Protein AF-D0L547-F1 (afdb_monomer_lite)

pLDDT: mean 77.5, std 16.15, range [34.91, 95.0]

Structure (mmCIF, N/CA/C/O backbone):
data_AF-D0L547-F1
#
_entry.id   AF-D0L547-F1
#
loop_
_atom_site.group_PDB
_atom_site.id
_atom_site.type_symbol
_atom_site.label_atom_id
_atom_site.label_alt_id
_atom_site.label_comp_id
_atom_site.label_asym_id
_atom_site.label_entity_id
_atom_site.label_seq_id
_atom_site.pdbx_PDB_ins_code
_atom_site.Cartn_x
_atom_site.Cartn_y
_atom_site.Cartn_z
_atom_site.occupancy
_atom_site.B_iso_or_equiv
_atom_site.auth_seq_id
_atom_site.auth_comp_id
_atom_site.auth_asym_id
_atom_site.auth_atom_id
_atom_site.pdbx_PDB_model_num
ATOM 1 N N . MET A 1 1 ? -2.599 -19.896 87.572 1.00 38.00 1 MET A N 1
ATOM 2 C CA . MET A 1 1 ? -1.675 -19.384 86.538 1.00 38.00 1 MET A CA 1
ATOM 3 C C . MET A 1 1 ? -1.932 -20.157 85.247 1.00 38.00 1 MET A C 1
ATOM 5 O O . MET A 1 1 ? -1.891 -21.373 85.328 1.00 38.00 1 MET A O 1
ATOM 9 N N . ALA A 1 2 ? -2.233 -19.427 84.155 1.00 39.88 2 ALA A N 1
ATOM 10 C CA . ALA A 1 2 ? -2.286 -19.788 82.713 1.00 39.88 2 ALA A CA 1
ATOM 11 C C . ALA A 1 2 ? -3.158 -21.005 82.291 1.00 39.88 2 ALA A C 1
ATOM 13 O O . ALA A 1 2 ? -2.880 -22.119 82.704 1.00 39.88 2 ALA A O 1
ATOM 14 N N . MET A 1 3 ? -4.310 -20.884 81.602 1.00 41.94 3 MET A N 1
ATOM 15 C CA . MET A 1 3 ? -4.607 -20.455 80.204 1.00 41.94 3 MET A CA 1
ATOM 16 C C . MET A 1 3 ? -3.738 -21.101 79.110 1.00 41.94 3 MET A C 1
ATOM 18 O O . MET A 1 3 ? -2.553 -20.816 79.121 1.00 41.94 3 MET A O 1
ATOM 22 N N . VAL A 1 4 ? -4.358 -21.858 78.174 1.00 43.25 4 VAL A N 1
ATOM 23 C CA . VAL A 1 4 ? -4.268 -21.861 76.673 1.00 43.25 4 VAL A CA 1
ATOM 24 C C . VAL A 1 4 ? -5.291 -22.928 76.189 1.00 43.25 4 VAL A C 1
ATOM 26 O O . VAL A 1 4 ? -5.159 -24.086 76.561 1.00 43.25 4 VAL A O 1
ATOM 29 N N . ALA A 1 5 ? -6.478 -22.624 75.647 1.00 43.34 5 ALA A N 1
ATOM 30 C CA . ALA A 1 5 ? -6.879 -22.047 74.348 1.00 43.34 5 ALA A CA 1
ATOM 31 C C . ALA A 1 5 ? -6.774 -23.006 73.134 1.00 43.34 5 ALA A C 1
ATOM 33 O O . ALA A 1 5 ? -5.751 -23.632 72.885 1.00 43.34 5 ALA A O 1
ATOM 34 N N . ALA A 1 6 ? -7.896 -23.103 72.415 1.00 50.44 6 ALA A N 1
ATOM 35 C CA . ALA A 1 6 ? -8.207 -23.997 71.303 1.00 50.44 6 ALA A CA 1
ATOM 36 C C . ALA A 1 6 ? -7.543 -23.599 69.972 1.00 50.44 6 ALA A C 1
ATOM 38 O O . ALA A 1 6 ? -7.247 -22.427 69.750 1.00 50.44 6 ALA A O 1
ATOM 39 N N . ALA A 1 7 ? -7.432 -24.556 69.046 1.00 47.59 7 ALA A N 1
ATOM 40 C CA . ALA A 1 7 ? -7.194 -24.286 67.630 1.00 47.59 7 ALA A CA 1
ATOM 41 C C . ALA A 1 7 ? -8.194 -25.080 66.770 1.00 47.59 7 ALA A C 1
ATOM 43 O O . ALA A 1 7 ? -8.134 -26.306 66.693 1.00 47.59 7 ALA A O 1
ATOM 44 N N . CYS A 1 8 ? -9.134 -24.357 66.155 1.00 44.09 8 CYS A N 1
ATOM 45 C CA . CYS A 1 8 ? -10.033 -24.844 65.111 1.00 44.09 8 CYS A CA 1
ATOM 46 C C . CYS A 1 8 ? -9.287 -24.911 63.770 1.00 44.09 8 CYS A C 1
ATOM 48 O O . CYS A 1 8 ? -8.582 -23.969 63.407 1.00 44.09 8 CYS A O 1
ATOM 50 N N . ALA A 1 9 ? -9.482 -25.994 63.020 1.00 44.12 9 ALA A N 1
ATOM 51 C CA . ALA A 1 9 ? -9.029 -26.124 61.639 1.00 44.12 9 ALA A CA 1
ATOM 52 C C . ALA A 1 9 ? -10.039 -25.462 60.682 1.00 44.12 9 ALA A C 1
ATOM 54 O O . ALA A 1 9 ? -11.239 -25.720 60.776 1.00 44.12 9 ALA A O 1
ATOM 55 N N . ALA A 1 10 ? -9.553 -24.618 59.770 1.00 52.00 10 ALA A N 1
ATOM 56 C CA . ALA A 1 10 ? -10.337 -24.027 58.685 1.00 52.00 10 ALA A CA 1
ATOM 57 C C . ALA A 1 10 ? -10.262 -24.904 57.414 1.00 52.00 10 ALA A C 1
ATOM 59 O O . ALA A 1 10 ? -9.213 -25.506 57.166 1.00 52.00 10 ALA A O 1
ATOM 60 N N . PRO A 1 11 ? -11.332 -24.987 56.599 1.00 52.53 11 PRO A N 1
ATOM 61 C CA . PRO A 1 11 ? -11.315 -25.712 55.334 1.00 52.53 11 PRO A CA 1
ATOM 62 C C . PRO A 1 11 ? -10.630 -24.893 54.228 1.00 52.53 11 PRO A C 1
ATOM 64 O O . PRO A 1 11 ? -10.799 -23.681 54.131 1.00 52.53 11 PRO A O 1
ATOM 67 N N . VAL A 1 12 ? -9.848 -25.584 53.397 1.00 56.22 12 VAL A N 1
ATOM 68 C CA . VAL A 1 12 ? -9.144 -25.035 52.230 1.00 56.22 12 VAL A CA 1
ATOM 69 C C . VAL A 1 12 ? -10.153 -24.718 51.125 1.00 56.22 12 VAL A C 1
ATOM 71 O O . VAL A 1 12 ? -10.828 -25.611 50.615 1.00 56.22 12 VAL A O 1
ATOM 74 N N . GLU A 1 13 ? -10.245 -23.443 50.759 1.00 46.81 13 GLU A N 1
ATOM 75 C CA . GLU A 1 13 ? -11.061 -22.935 49.657 1.00 46.81 13 GLU A CA 1
ATOM 76 C C . GLU A 1 13 ? -10.377 -23.248 48.315 1.00 46.81 13 GLU A C 1
ATOM 78 O O . GLU A 1 13 ? -9.232 -22.865 48.067 1.00 46.81 13 GLU A O 1
ATOM 83 N N . GLN A 1 14 ? -11.066 -24.001 47.460 1.00 47.44 14 GLN A N 1
ATOM 84 C CA . GLN A 1 14 ? -10.597 -24.413 46.138 1.00 47.44 14 GLN A CA 1
ATOM 85 C C . GLN A 1 14 ? -10.943 -23.303 45.124 1.00 47.44 14 GLN A C 1
ATOM 87 O O . GLN A 1 14 ? -12.125 -22.981 44.984 1.00 47.44 14 GLN A O 1
ATOM 92 N N . PRO A 1 15 ? -9.977 -22.698 44.407 1.00 45.94 15 PRO A N 1
ATOM 93 C CA . PRO A 1 15 ? -10.279 -21.639 43.449 1.00 45.94 15 PRO A CA 1
ATOM 94 C C . PRO A 1 15 ? -11.019 -22.217 42.234 1.00 45.94 15 PRO A C 1
ATOM 96 O O . PRO A 1 15 ? -10.531 -23.128 41.562 1.00 45.94 15 PRO A O 1
ATOM 99 N N . GLY A 1 16 ? -12.224 -21.700 41.982 1.00 50.56 16 GLY A N 1
ATOM 100 C CA . GLY A 1 16 ? -13.062 -22.073 40.843 1.00 50.56 16 GLY A CA 1
ATOM 101 C C . GLY A 1 16 ? -12.440 -21.695 39.489 1.00 50.56 16 GLY A C 1
ATOM 102 O O . GLY A 1 16 ? -11.531 -20.865 39.429 1.00 50.56 16 GLY A O 1
ATOM 103 N N . PRO A 1 17 ? -12.915 -22.297 38.384 1.00 51.91 17 PRO A N 1
ATOM 104 C CA . PRO A 1 17 ? -12.399 -22.015 37.052 1.00 51.91 17 PRO A CA 1
ATOM 105 C C . PRO A 1 17 ? -12.683 -20.559 36.672 1.00 51.91 17 PRO A C 1
ATOM 107 O O . PRO A 1 17 ? -13.834 -20.142 36.556 1.00 51.91 17 PRO A O 1
ATOM 110 N N . SER A 1 18 ? -11.613 -19.794 36.456 1.00 52.78 18 SER A N 1
ATOM 111 C CA . SER A 1 18 ? -11.651 -18.451 35.887 1.00 52.78 18 SER A CA 1
ATOM 112 C C . SER A 1 18 ? -12.372 -18.472 34.539 1.00 52.78 18 SER A C 1
ATOM 114 O O . SER A 1 18 ? -11.803 -18.852 33.516 1.00 52.78 18 SER A O 1
ATOM 116 N N . HIS A 1 19 ? -13.634 -18.048 34.525 1.00 46.75 19 HIS A N 1
ATOM 117 C CA . HIS A 1 19 ? -14.319 -17.654 33.304 1.00 46.75 19 HIS A CA 1
ATOM 118 C C . HIS A 1 19 ? -13.658 -16.375 32.786 1.00 46.75 19 HIS A C 1
ATOM 120 O O . HIS A 1 19 ? -13.962 -15.271 33.233 1.00 46.75 19 HIS A O 1
ATOM 126 N N . LEU A 1 20 ? -12.709 -16.534 31.861 1.00 43.47 20 LEU A N 1
ATOM 127 C CA . LEU A 1 20 ? -12.267 -15.432 31.015 1.00 43.47 20 LEU A CA 1
ATOM 128 C C . LEU A 1 20 ? -13.506 -14.887 30.285 1.00 43.47 20 LEU A C 1
ATOM 130 O O . LEU A 1 20 ? -14.255 -15.684 29.711 1.00 43.47 20 LEU A O 1
ATOM 134 N N . PRO A 1 21 ? -13.761 -13.568 30.312 1.00 41.94 21 PRO A N 1
ATOM 135 C CA . PRO A 1 21 ? -14.867 -13.004 29.562 1.00 41.94 21 PRO A CA 1
ATOM 136 C C . PRO A 1 21 ? -14.648 -13.314 28.082 1.00 41.94 21 PRO A C 1
ATOM 138 O O . PRO A 1 21 ? -13.575 -13.051 27.534 1.00 41.94 21 PRO A O 1
ATOM 141 N N . ALA A 1 22 ? -15.663 -13.899 27.445 1.00 40.69 22 ALA A N 1
ATOM 142 C CA . ALA A 1 22 ? -15.705 -14.030 25.999 1.00 40.69 22 ALA A CA 1
ATOM 143 C C . ALA A 1 22 ? -15.509 -12.624 25.417 1.00 40.69 22 ALA A C 1
ATOM 145 O O . ALA A 1 22 ? -16.333 -11.738 25.647 1.00 40.69 22 ALA A O 1
ATOM 146 N N . MET A 1 23 ? -14.396 -12.399 24.715 1.00 34.91 23 MET A N 1
ATOM 147 C CA . MET A 1 23 ? -14.235 -11.201 23.905 1.00 34.91 23 MET A CA 1
ATOM 148 C C . MET A 1 23 ? -15.293 -11.269 22.813 1.00 34.91 23 MET A C 1
ATOM 150 O O . MET A 1 23 ? -15.141 -11.972 21.817 1.00 34.91 23 MET A O 1
ATOM 154 N N . THR A 1 24 ? -16.398 -10.570 23.034 1.00 38.47 24 THR A N 1
ATOM 155 C CA . THR A 1 24 ? -17.379 -10.286 22.002 1.00 38.47 24 THR A CA 1
ATOM 156 C C . THR A 1 24 ? -16.631 -9.550 20.897 1.00 38.47 24 THR A C 1
ATOM 158 O O . THR A 1 24 ? -16.182 -8.422 21.100 1.00 38.47 24 THR A O 1
ATOM 161 N N . THR A 1 25 ? -16.444 -10.189 19.743 1.00 44.25 25 THR A N 1
ATOM 162 C CA . THR A 1 25 ? -16.028 -9.516 18.512 1.00 44.25 25 THR A CA 1
ATOM 163 C C . THR A 1 25 ? -17.094 -8.476 18.200 1.00 44.25 25 THR A C 1
ATOM 165 O O . THR A 1 25 ? -18.139 -8.799 17.637 1.00 44.25 25 THR A O 1
ATOM 168 N N . ALA A 1 26 ? -16.882 -7.244 18.663 1.00 50.06 26 ALA A N 1
ATOM 169 C CA . ALA A 1 26 ? -17.733 -6.125 18.311 1.00 50.06 26 ALA A CA 1
ATOM 170 C C . ALA A 1 26 ? -17.762 -6.039 16.782 1.00 50.06 26 ALA A C 1
ATOM 172 O O . ALA A 1 26 ? -16.709 -6.079 16.142 1.00 50.06 26 ALA A O 1
ATOM 173 N N . ALA A 1 27 ? -18.964 -5.978 16.206 1.00 55.47 27 ALA A N 1
ATOM 174 C CA . ALA A 1 27 ? -19.129 -5.734 14.783 1.00 55.47 27 ALA A CA 1
ATOM 175 C C . ALA A 1 27 ? -18.356 -4.455 14.438 1.00 55.47 27 ALA A C 1
ATOM 177 O O . ALA A 1 27 ? -18.632 -3.392 14.996 1.00 55.47 27 ALA A O 1
ATOM 178 N N . VAL A 1 28 ? -17.333 -4.585 13.596 1.00 60.53 28 VAL A N 1
ATOM 179 C CA . VAL A 1 28 ? -16.510 -3.450 13.178 1.00 60.53 28 VAL A CA 1
ATOM 180 C C . VAL A 1 28 ? -17.414 -2.474 12.434 1.00 60.53 28 VAL A C 1
ATOM 182 O O . VAL A 1 28 ? -18.118 -2.863 11.504 1.00 60.53 28 VAL A O 1
ATOM 185 N N . ASP A 1 29 ? -17.410 -1.213 12.863 1.00 57.56 29 ASP A N 1
ATOM 186 C CA . ASP A 1 29 ? -18.161 -0.152 12.201 1.00 57.56 29 ASP A CA 1
ATOM 187 C C . ASP A 1 29 ? -17.658 -0.007 10.749 1.00 57.56 29 ASP A C 1
ATOM 189 O O . ASP A 1 29 ? -16.467 0.255 10.550 1.00 57.56 29 ASP A O 1
ATOM 193 N N . PRO A 1 30 ? -18.520 -0.143 9.722 1.00 53.91 30 PRO A N 1
ATOM 194 C CA . PRO A 1 30 ? -18.148 0.084 8.326 1.00 53.91 30 PRO A CA 1
ATOM 195 C C . PRO A 1 30 ? -17.512 1.460 8.083 1.00 53.91 30 PRO A C 1
ATOM 197 O O . PRO A 1 30 ? -16.719 1.617 7.157 1.00 53.91 30 PRO A O 1
ATOM 200 N N . VAL A 1 31 ? -17.806 2.458 8.926 1.00 53.34 31 VAL A N 1
ATOM 201 C CA . VAL A 1 31 ? -17.167 3.782 8.884 1.00 53.34 31 VAL A CA 1
ATOM 202 C C . VAL A 1 31 ? -15.666 3.699 9.196 1.00 53.34 31 VAL A C 1
ATOM 204 O O . VAL A 1 31 ? -14.889 4.449 8.606 1.00 53.34 31 VAL A O 1
ATOM 207 N N . ALA A 1 32 ? -15.231 2.753 10.037 1.00 61.19 32 ALA A N 1
ATOM 208 C CA . ALA A 1 32 ? -13.816 2.510 10.342 1.00 61.19 32 ALA A CA 1
ATOM 209 C C . ALA A 1 32 ? -13.035 1.891 9.164 1.00 61.19 32 ALA A C 1
ATOM 211 O O . ALA A 1 32 ? -11.802 1.903 9.154 1.00 61.19 32 ALA A O 1
ATOM 212 N N . LEU A 1 33 ? -13.746 1.368 8.159 1.00 70.69 33 LEU A N 1
ATOM 213 C CA . LEU A 1 33 ? -13.167 0.839 6.920 1.00 70.69 33 LEU A CA 1
ATOM 214 C C . LEU A 1 33 ? -13.060 1.916 5.826 1.00 70.69 33 LEU A C 1
ATOM 216 O O . LEU A 1 33 ? -12.416 1.685 4.803 1.00 70.69 33 LEU A O 1
ATOM 220 N N . GLY A 1 34 ? -13.642 3.100 6.052 1.00 70.88 34 GLY A N 1
ATOM 221 C CA . GLY A 1 34 ? -13.656 4.222 5.116 1.00 70.88 34 GLY A CA 1
ATOM 222 C C . GLY A 1 34 ? -14.672 4.066 3.978 1.00 70.88 34 GLY A C 1
ATOM 223 O O . GLY A 1 34 ? -15.511 3.169 3.967 1.00 70.88 34 GLY A O 1
ATOM 224 N N . ARG A 1 35 ? -14.614 4.974 2.997 1.00 81.06 35 ARG A N 1
ATOM 225 C CA . ARG A 1 35 ? -15.395 4.895 1.745 1.00 81.06 35 ARG A CA 1
ATOM 226 C C . ARG A 1 35 ? -14.477 4.781 0.532 1.00 81.06 35 ARG A C 1
ATOM 228 O O . ARG A 1 35 ? -13.379 5.344 0.544 1.00 81.06 35 ARG A O 1
ATOM 235 N N . SER A 1 36 ? -14.935 4.129 -0.539 1.00 85.19 36 SER A N 1
ATOM 236 C CA . SER A 1 36 ? -14.165 4.009 -1.788 1.00 85.19 36 SER A CA 1
ATOM 237 C C . SER A 1 36 ? -13.736 5.373 -2.330 1.00 85.19 36 SER A C 1
ATOM 239 O O . SER A 1 36 ? -12.597 5.529 -2.754 1.00 85.19 36 SER A O 1
ATOM 241 N N . GLU A 1 37 ? -14.590 6.395 -2.245 1.00 84.88 37 GLU A N 1
ATOM 242 C CA . GLU A 1 37 ? -14.274 7.754 -2.704 1.00 84.88 37 GLU A CA 1
ATOM 243 C C . GLU A 1 37 ? -13.162 8.395 -1.869 1.00 84.88 37 GLU A C 1
ATOM 245 O O . GLU A 1 37 ? -12.291 9.085 -2.403 1.00 84.88 37 GLU A O 1
ATOM 250 N N . GLN A 1 38 ? -13.162 8.151 -0.554 1.00 85.06 38 GLN A N 1
ATOM 251 C CA . GLN A 1 38 ? -12.102 8.640 0.324 1.00 85.06 38 GLN A CA 1
ATOM 252 C C . GLN A 1 38 ? -10.772 7.997 -0.047 1.00 85.06 38 GLN A C 1
ATOM 254 O O . GLN A 1 38 ? -9.782 8.720 -0.174 1.00 85.06 38 GLN A O 1
ATOM 259 N N . LEU A 1 39 ? -10.773 6.678 -0.266 1.00 89.06 39 LEU A N 1
ATOM 260 C CA . LEU A 1 39 ? -9.601 5.926 -0.698 1.00 89.06 39 LEU A CA 1
ATOM 261 C C . LEU A 1 39 ? -9.126 6.380 -2.084 1.00 89.06 39 LEU A C 1
ATOM 263 O O . LEU A 1 39 ? -7.932 6.563 -2.275 1.00 89.06 39 LEU A O 1
ATOM 267 N N . CYS A 1 40 ? -10.034 6.654 -3.023 1.00 91.81 40 CYS A N 1
ATOM 268 C CA . CYS A 1 40 ? -9.688 7.140 -4.359 1.00 91.81 40 CYS A CA 1
ATOM 269 C C . CYS A 1 40 ? -9.020 8.510 -4.384 1.00 91.81 40 CYS A C 1
ATOM 271 O O . CYS A 1 40 ? -8.172 8.758 -5.244 1.00 91.81 40 CYS A O 1
ATOM 273 N N . GLY A 1 41 ? -9.353 9.369 -3.421 1.00 89.25 41 GLY A N 1
ATOM 274 C CA . GLY A 1 41 ? -8.672 10.642 -3.210 1.00 89.25 41 GLY A CA 1
ATOM 275 C C . GLY A 1 41 ? -7.292 10.525 -2.551 1.00 89.25 41 GLY A C 1
ATOM 276 O O . GLY A 1 41 ? -6.672 11.555 -2.315 1.00 89.25 41 GLY A O 1
ATOM 277 N N . ALA A 1 42 ? -6.810 9.318 -2.220 1.00 88.94 42 ALA A N 1
ATOM 278 C CA . ALA A 1 42 ? -5.520 9.131 -1.548 1.00 88.94 42 ALA A CA 1
ATOM 279 C C . ALA A 1 42 ? -4.306 9.393 -2.453 1.00 88.94 42 ALA A C 1
ATOM 281 O O . ALA A 1 42 ? -3.234 9.709 -1.940 1.00 88.94 42 ALA A O 1
ATOM 282 N N . MET A 1 43 ? -4.458 9.234 -3.773 1.00 92.19 43 MET A N 1
ATOM 283 C CA . MET A 1 43 ? -3.350 9.348 -4.727 1.00 92.19 43 MET A CA 1
ATOM 284 C C . MET A 1 43 ? -3.542 10.526 -5.667 1.00 92.19 43 MET A C 1
ATOM 286 O O . MET A 1 43 ? -4.625 10.743 -6.214 1.00 92.19 43 MET A O 1
ATOM 290 N N . THR A 1 44 ? -2.443 11.227 -5.910 1.00 88.94 44 THR A N 1
ATOM 291 C CA . THR A 1 44 ? -2.302 12.215 -6.981 1.00 88.94 44 THR A CA 1
ATOM 292 C C . THR A 1 44 ? -1.624 11.592 -8.204 1.00 88.94 44 THR A C 1
ATOM 294 O O . THR A 1 44 ? -1.095 10.484 -8.133 1.00 88.94 44 THR A O 1
ATOM 297 N N . SER A 1 45 ? -1.594 12.297 -9.338 1.00 86.38 45 SER A N 1
ATOM 298 C CA . SER A 1 45 ? -0.823 11.851 -10.508 1.00 86.38 45 SER A CA 1
ATOM 299 C C . SER A 1 45 ? 0.666 11.686 -10.191 1.00 86.38 45 SER A C 1
ATOM 301 O O . SER A 1 45 ? 1.250 10.679 -10.572 1.00 86.38 45 SER A O 1
ATOM 303 N N . THR A 1 46 ? 1.244 12.608 -9.416 1.00 87.06 46 THR A N 1
ATOM 304 C CA . THR A 1 46 ? 2.649 12.566 -8.976 1.00 87.06 46 THR A CA 1
ATOM 305 C C . THR A 1 46 ? 2.957 11.327 -8.139 1.00 87.06 46 THR A C 1
ATOM 307 O O . THR A 1 46 ? 4.035 10.752 -8.240 1.00 87.06 46 THR A O 1
ATOM 310 N N . ASP A 1 47 ? 1.993 10.853 -7.351 1.00 89.25 47 ASP A N 1
ATOM 311 C CA . ASP A 1 47 ? 2.171 9.616 -6.587 1.00 89.25 47 ASP A CA 1
ATOM 312 C C . ASP A 1 47 ? 2.234 8.392 -7.489 1.00 89.25 47 ASP A C 1
ATOM 314 O O . ASP A 1 47 ? 2.929 7.428 -7.187 1.00 89.25 47 ASP A O 1
ATOM 318 N N . LEU A 1 48 ? 1.507 8.413 -8.601 1.00 88.31 48 LEU A N 1
ATOM 319 C CA . LEU A 1 48 ? 1.441 7.298 -9.538 1.00 88.31 48 LEU A CA 1
ATOM 320 C C . LEU A 1 48 ? 2.623 7.299 -10.513 1.00 88.31 48 LEU A C 1
ATOM 322 O O . LEU A 1 48 ? 2.993 6.233 -11.004 1.00 88.31 48 LEU A O 1
ATOM 326 N N . GLU A 1 49 ? 3.257 8.454 -10.730 1.00 84.44 49 GLU A N 1
ATOM 327 C CA . GLU A 1 49 ? 4.480 8.586 -11.531 1.00 84.44 49 GLU A CA 1
ATOM 328 C C . GLU A 1 49 ? 5.590 7.668 -11.039 1.00 84.44 49 GLU A C 1
ATOM 330 O O . GLU A 1 49 ? 6.224 6.991 -11.838 1.00 84.44 49 GLU A O 1
ATOM 335 N N . ALA A 1 50 ? 5.756 7.536 -9.724 1.00 79.69 50 ALA A N 1
ATOM 336 C CA . ALA A 1 50 ? 6.781 6.670 -9.152 1.00 79.69 50 ALA A CA 1
ATOM 337 C C . ALA A 1 50 ? 6.595 5.171 -9.475 1.00 79.69 50 ALA A C 1
ATOM 339 O O . ALA A 1 50 ? 7.503 4.382 -9.221 1.00 79.69 50 ALA A O 1
ATOM 340 N N . LEU A 1 51 ? 5.440 4.748 -10.007 1.00 81.38 51 LEU A N 1
ATOM 341 C CA . LEU A 1 51 ? 5.149 3.347 -10.335 1.00 81.38 51 LEU A CA 1
ATOM 342 C C . LEU A 1 51 ? 5.415 2.973 -11.793 1.00 81.38 51 LEU A C 1
ATOM 344 O O . LEU A 1 51 ? 5.500 1.779 -12.086 1.00 81.38 51 LEU A O 1
ATOM 348 N N . SER A 1 52 ? 5.567 3.946 -12.691 1.00 77.06 52 SER A N 1
ATOM 349 C CA . SER A 1 52 ? 5.716 3.703 -14.130 1.00 77.06 52 SER A CA 1
ATOM 350 C C . SER A 1 52 ? 6.732 4.652 -14.759 1.00 77.06 52 SER A C 1
ATOM 352 O O . SER A 1 52 ? 6.870 5.785 -14.314 1.00 77.06 52 SER A O 1
ATOM 354 N N . ASP A 1 53 ? 7.369 4.246 -15.853 1.00 68.44 53 ASP A N 1
ATOM 355 C CA . ASP A 1 53 ? 8.414 5.041 -16.517 1.00 68.44 53 ASP A CA 1
ATOM 356 C C . ASP A 1 53 ? 7.841 6.108 -17.475 1.00 68.44 53 ASP A C 1
ATOM 358 O O . ASP A 1 53 ? 8.342 6.342 -18.574 1.00 68.44 53 ASP A O 1
ATOM 362 N N . GLY A 1 54 ? 6.755 6.762 -17.055 1.00 65.31 54 GLY A N 1
ATOM 363 C CA . GLY A 1 54 ? 6.033 7.767 -17.828 1.00 65.31 54 GLY A CA 1
ATOM 364 C C . GLY A 1 54 ? 4.723 7.235 -18.410 1.00 65.31 54 GLY A C 1
ATOM 365 O O . GLY A 1 54 ? 4.673 6.277 -19.180 1.00 65.31 54 GLY A O 1
ATOM 366 N N . GLY A 1 55 ? 3.621 7.902 -18.073 1.00 70.00 55 GLY A N 1
ATOM 367 C CA . GLY A 1 55 ? 2.284 7.467 -18.450 1.00 70.00 55 GLY A CA 1
ATOM 368 C C . GLY A 1 55 ? 1.237 8.566 -18.325 1.00 70.00 55 GLY A C 1
ATOM 369 O O . GLY A 1 55 ? 1.517 9.696 -17.936 1.00 70.00 55 GLY A O 1
ATOM 370 N N . ARG A 1 56 ? -0.006 8.235 -18.694 1.00 73.06 56 ARG A N 1
ATOM 371 C CA . ARG A 1 56 ? -1.170 9.060 -18.346 1.00 73.06 56 ARG A CA 1
ATOM 372 C C . ARG A 1 56 ? -1.783 8.495 -17.077 1.00 73.06 56 ARG A C 1
ATOM 374 O O . ARG A 1 56 ? -2.361 7.409 -17.120 1.00 73.06 56 ARG A O 1
ATOM 381 N N . TYR A 1 57 ? -1.690 9.260 -16.003 1.00 84.12 57 TYR A N 1
ATOM 382 C CA . TYR A 1 57 ? -2.288 8.927 -14.720 1.00 84.12 57 TYR A CA 1
ATOM 383 C C . TYR A 1 57 ? -3.738 9.395 -14.701 1.00 84.12 57 TYR A C 1
ATOM 385 O O . TYR A 1 57 ? -4.049 10.520 -15.098 1.00 84.12 57 TYR A O 1
ATOM 393 N N . GLY A 1 58 ? -4.636 8.499 -14.306 1.00 79.25 58 GLY A N 1
ATOM 394 C CA . GLY A 1 58 ? -6.055 8.807 -14.155 1.00 79.25 58 GLY A CA 1
ATOM 395 C C . GLY A 1 58 ? -6.414 9.082 -12.696 1.00 79.25 58 GLY A C 1
ATOM 396 O O . GLY A 1 58 ? -5.732 8.568 -11.806 1.00 79.25 58 GLY A O 1
ATOM 397 N N . PRO A 1 59 ? -7.499 9.835 -12.431 1.00 85.88 59 PRO A N 1
ATOM 398 C CA . PRO A 1 59 ? -8.054 9.892 -11.086 1.00 85.88 59 PRO A CA 1
ATOM 399 C C . PRO A 1 59 ? -8.446 8.485 -10.623 1.00 85.88 59 PRO A C 1
ATOM 401 O O . PRO A 1 59 ? -8.768 7.614 -11.439 1.00 85.88 59 PRO A O 1
ATOM 404 N N . GLY A 1 60 ? -8.433 8.279 -9.307 1.00 88.94 60 GLY A N 1
ATOM 405 C CA . GLY A 1 60 ? -8.920 7.042 -8.712 1.00 88.94 60 GLY A CA 1
ATOM 406 C C . GLY A 1 60 ? -10.383 6.820 -9.064 1.00 88.94 60 GLY A C 1
ATOM 407 O O . GLY A 1 60 ? -11.213 7.712 -8.896 1.00 88.94 60 GLY A O 1
ATOM 408 N N . GLN A 1 61 ? -10.691 5.633 -9.567 1.00 91.44 61 GLN A N 1
ATOM 409 C CA . GLN A 1 61 ? -12.053 5.194 -9.822 1.00 91.44 61 GLN A CA 1
ATOM 410 C C . GLN A 1 61 ? -12.466 4.234 -8.711 1.00 91.44 61 GLN A C 1
ATOM 412 O O . GLN A 1 61 ? -11.726 3.271 -8.469 1.00 91.44 61 GLN A O 1
ATOM 417 N N . PRO A 1 62 ? -13.618 4.464 -8.052 1.00 90.19 62 PRO A N 1
ATOM 418 C CA . PRO A 1 62 ? -14.175 3.492 -7.128 1.00 90.19 62 PRO A CA 1
ATOM 419 C C . PRO A 1 62 ? -14.236 2.131 -7.809 1.00 90.19 62 PRO A C 1
ATOM 421 O O . PRO A 1 62 ? -14.732 2.005 -8.930 1.00 90.19 62 PRO A O 1
ATOM 424 N N . ASP A 1 63 ? -13.679 1.134 -7.142 1.00 85.38 63 ASP A N 1
ATOM 425 C CA . ASP A 1 63 ? -13.739 -0.248 -7.584 1.00 85.38 63 ASP A CA 1
ATOM 426 C C . ASP A 1 63 ? -14.699 -0.996 -6.662 1.00 85.38 63 ASP A C 1
ATOM 428 O O . ASP A 1 63 ? -14.873 -0.641 -5.492 1.00 85.38 63 ASP A O 1
ATOM 432 N N . VAL A 1 64 ? -15.336 -2.039 -7.180 1.00 70.25 64 VAL A N 1
ATOM 433 C CA . VAL A 1 64 ? -16.191 -2.890 -6.358 1.00 70.25 64 VAL A CA 1
ATOM 434 C C . VAL A 1 64 ? -15.263 -3.854 -5.625 1.00 70.25 64 VAL A C 1
ATOM 436 O O . VAL A 1 64 ? -14.764 -4.835 -6.188 1.00 70.25 64 VAL A O 1
ATOM 439 N N . GLY A 1 65 ? -14.948 -3.537 -4.368 1.00 64.75 65 GLY A N 1
ATOM 440 C CA . GLY A 1 65 ? -14.280 -4.475 -3.471 1.00 64.75 65 GLY A CA 1
ATOM 441 C C . GLY A 1 65 ? -15.133 -5.728 -3.266 1.00 64.75 65 GLY A C 1
ATOM 442 O O . GLY A 1 65 ? -16.349 -5.723 -3.487 1.00 64.75 65 GLY A O 1
ATOM 443 N N . ARG A 1 66 ? -14.507 -6.832 -2.843 1.00 68.75 66 ARG A N 1
ATOM 444 C CA . ARG A 1 66 ? -15.281 -8.017 -2.443 1.00 68.75 66 ARG A CA 1
ATOM 445 C C . ARG A 1 66 ? -16.236 -7.619 -1.315 1.00 68.75 66 ARG A C 1
ATOM 447 O 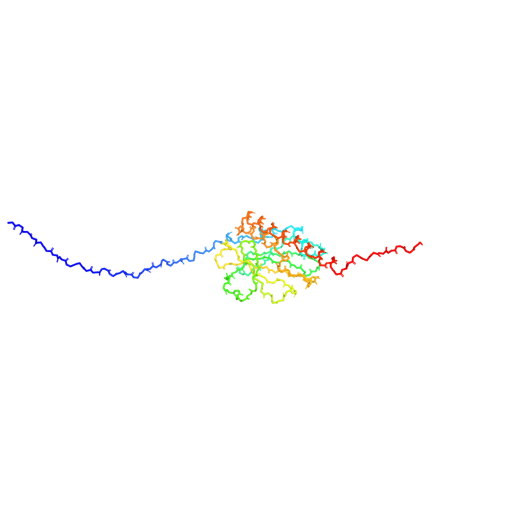O . ARG A 1 66 ? -15.851 -6.861 -0.432 1.00 68.75 66 ARG A O 1
ATOM 454 N N . HIS A 1 67 ? -17.475 -8.100 -1.378 1.00 74.25 67 HIS A N 1
ATOM 455 C CA . HIS A 1 67 ? -18.510 -7.841 -0.366 1.00 74.25 67 HIS A CA 1
ATOM 456 C C . HIS A 1 67 ? -18.867 -6.355 -0.156 1.00 74.25 67 HIS A C 1
ATOM 458 O O . HIS A 1 67 ? -19.407 -5.992 0.881 1.00 74.25 67 HIS A O 1
ATOM 464 N N . GLY A 1 68 ? -18.606 -5.490 -1.147 1.00 78.44 68 GLY A N 1
ATOM 465 C CA . GLY A 1 68 ? -18.925 -4.059 -1.059 1.00 78.44 68 GLY A CA 1
ATOM 466 C C . GLY A 1 68 ? -17.929 -3.248 -0.228 1.00 78.44 68 GLY A C 1
ATOM 467 O O . GLY A 1 68 ? -18.207 -2.099 0.107 1.00 78.44 68 GLY A O 1
ATOM 468 N N . LEU A 1 69 ? -16.771 -3.831 0.093 1.00 87.56 69 LEU A N 1
ATOM 469 C CA . LEU A 1 69 ? -15.723 -3.145 0.835 1.00 87.56 69 LEU A CA 1
ATOM 470 C C . LEU A 1 69 ? -15.054 -2.035 0.008 1.00 87.56 69 LEU A C 1
ATOM 472 O O . LEU A 1 69 ? -14.980 -2.141 -1.223 1.00 87.56 69 LEU A O 1
ATOM 476 N N . PRO A 1 70 ? -14.526 -0.988 0.669 1.00 89.56 70 PRO A N 1
ATOM 477 C CA . PRO A 1 70 ? -13.866 0.119 -0.003 1.00 89.56 70 PRO A CA 1
ATOM 478 C C . PRO A 1 70 ? -12.704 -0.342 -0.875 1.00 89.56 70 PRO A C 1
ATOM 480 O O . PRO A 1 70 ? -11.776 -0.998 -0.404 1.00 89.56 70 PRO A O 1
ATOM 483 N N . ALA A 1 71 ? -12.728 0.034 -2.146 1.00 92.44 71 ALA A N 1
ATOM 484 C CA . ALA A 1 71 ? -11.634 -0.216 -3.067 1.00 92.44 71 ALA A CA 1
ATOM 485 C C . ALA A 1 71 ? -11.538 0.911 -4.088 1.00 92.44 71 ALA A C 1
ATOM 487 O O . ALA A 1 71 ? -12.530 1.539 -4.461 1.00 92.44 71 ALA A O 1
ATOM 488 N N . CYS A 1 72 ? -10.323 1.154 -4.553 1.00 94.56 72 CYS A N 1
ATOM 489 C CA . CYS A 1 72 ? -10.064 2.095 -5.614 1.00 94.56 72 CYS A CA 1
ATOM 490 C C . CYS A 1 72 ? -9.042 1.552 -6.601 1.00 94.56 72 CYS A C 1
ATOM 492 O O . CYS A 1 72 ? -8.103 0.841 -6.231 1.00 94.56 72 CYS A O 1
ATOM 494 N N . ARG A 1 73 ? -9.223 1.933 -7.863 1.00 93.81 73 ARG A N 1
ATOM 495 C CA . ARG A 1 73 ? -8.331 1.616 -8.967 1.00 93.81 73 ARG A CA 1
ATOM 496 C C . ARG A 1 73 ? -7.820 2.894 -9.622 1.00 93.81 73 ARG A C 1
ATOM 498 O O . ARG A 1 73 ? -8.605 3.741 -10.042 1.00 93.81 73 ARG A O 1
ATOM 505 N N . TRP A 1 74 ? -6.507 2.991 -9.782 1.00 92.88 74 TRP A N 1
ATOM 506 C CA . TRP A 1 74 ? -5.826 4.051 -10.514 1.00 92.88 74 TRP A CA 1
ATOM 507 C C . TRP A 1 74 ? -5.136 3.479 -11.734 1.00 92.88 74 TRP A C 1
ATOM 509 O O . TRP A 1 74 ? -4.470 2.449 -11.673 1.00 92.88 74 TRP A O 1
ATOM 519 N N . ARG A 1 75 ? -5.249 4.187 -12.849 1.00 90.31 75 ARG A N 1
ATOM 520 C CA . ARG A 1 75 ? -4.488 3.866 -14.050 1.00 90.31 75 ARG A CA 1
ATOM 521 C C . ARG A 1 75 ? -3.076 4.429 -13.914 1.00 90.31 75 ARG A C 1
ATOM 523 O O . ARG A 1 75 ? -2.938 5.625 -13.657 1.00 90.31 75 ARG A O 1
ATOM 530 N N . ILE A 1 76 ? -2.066 3.580 -14.106 1.00 87.44 76 ILE A N 1
ATOM 531 C CA . ILE A 1 76 ? -0.658 3.952 -13.895 1.00 87.44 76 ILE A CA 1
ATOM 532 C C . ILE A 1 76 ? 0.165 4.036 -15.179 1.00 87.44 76 ILE A C 1
ATOM 534 O O . ILE A 1 76 ? 1.248 4.589 -15.130 1.00 87.44 76 ILE A O 1
ATOM 538 N N . ALA A 1 77 ? -0.342 3.595 -16.337 1.00 83.12 77 ALA A N 1
ATOM 539 C CA . ALA A 1 77 ? 0.348 3.782 -17.620 1.00 83.12 77 ALA A CA 1
ATOM 540 C C . ALA A 1 77 ? -0.603 3.686 -18.842 1.00 83.12 77 ALA A C 1
ATOM 542 O O . ALA A 1 77 ? -1.805 3.990 -18.756 1.00 83.12 77 ALA A O 1
ATOM 543 N N . ARG A 1 78 ? -0.070 3.392 -20.039 1.00 67.56 78 ARG A N 1
ATOM 544 C CA . ARG A 1 78 ? -0.853 3.265 -21.283 1.00 67.56 78 ARG A CA 1
ATOM 545 C C . ARG A 1 78 ? -1.396 1.839 -21.409 1.00 67.56 78 ARG A C 1
ATOM 547 O O . ARG A 1 78 ? -0.632 0.907 -21.575 1.00 67.56 78 ARG A O 1
ATOM 554 N N . GLY A 1 79 ? -2.722 1.689 -21.432 1.00 73.94 79 GLY A N 1
ATOM 555 C CA . GLY A 1 79 ? -3.373 0.392 -21.649 1.00 73.94 79 GLY A CA 1
ATOM 556 C C . GLY A 1 79 ? -3.992 -0.165 -20.371 1.00 73.94 79 GLY A C 1
ATOM 557 O O . GLY A 1 79 ? -4.741 0.551 -19.705 1.00 73.94 79 GLY A O 1
ATOM 558 N N . SER A 1 80 ? -3.713 -1.434 -20.067 1.00 77.50 80 SER A N 1
ATOM 559 C CA . SER A 1 80 ? -4.327 -2.203 -18.975 1.00 77.50 80 SER A CA 1
ATOM 560 C C . SER A 1 80 ? -3.585 -2.120 -17.640 1.00 77.50 80 SER A C 1
ATOM 562 O O . SER A 1 80 ? -3.940 -2.849 -16.731 1.00 77.50 80 SER A O 1
ATOM 564 N N . GLU A 1 81 ? -2.572 -1.266 -17.504 1.00 87.00 81 GLU A N 1
ATOM 565 C CA . GLU A 1 81 ? -1.753 -1.169 -16.290 1.00 87.00 81 GLU A CA 1
ATOM 566 C C . GLU A 1 81 ? -2.455 -0.343 -15.201 1.00 87.00 81 GLU A C 1
ATOM 568 O O . GLU A 1 81 ? -2.844 0.816 -15.423 1.00 87.00 81 GLU A O 1
ATOM 573 N N . PHE A 1 82 ? -2.604 -0.918 -14.007 1.00 90.56 82 PHE A N 1
ATOM 574 C CA . PHE A 1 82 ? -3.298 -0.273 -12.896 1.00 90.56 82 PHE A CA 1
ATOM 575 C C . PHE A 1 82 ? -2.697 -0.599 -11.528 1.00 90.56 82 PHE A C 1
ATOM 577 O O . PHE A 1 82 ? -2.134 -1.663 -11.284 1.00 90.56 82 PHE A O 1
ATOM 584 N N . LEU A 1 83 ? -2.892 0.340 -10.608 1.00 92.75 83 LEU A N 1
ATOM 585 C CA . LEU A 1 83 ? -2.808 0.131 -9.172 1.00 92.75 83 LEU A CA 1
ATOM 586 C C . LEU A 1 83 ? -4.231 -0.059 -8.652 1.00 92.75 83 LEU A C 1
ATOM 588 O O . LEU A 1 83 ? -5.097 0.772 -8.913 1.00 92.75 83 LEU A O 1
ATOM 592 N N . ARG A 1 84 ? -4.481 -1.110 -7.882 1.00 94.06 84 ARG A N 1
ATOM 593 C CA . ARG A 1 84 ? -5.711 -1.276 -7.109 1.00 94.06 84 ARG A CA 1
ATOM 594 C C . ARG A 1 84 ? -5.351 -1.419 -5.640 1.00 94.06 84 ARG A C 1
ATOM 596 O O . ARG A 1 84 ? -4.490 -2.218 -5.286 1.00 94.06 84 ARG A O 1
ATOM 603 N N . ILE A 1 85 ? -6.023 -0.654 -4.791 1.00 95.00 85 ILE A N 1
ATOM 604 C CA . ILE A 1 85 ? -5.930 -0.777 -3.336 1.00 95.00 85 ILE A CA 1
ATOM 605 C C . ILE A 1 85 ? -7.347 -0.898 -2.800 1.00 95.00 85 ILE A C 1
ATOM 607 O O . ILE A 1 85 ? -8.239 -0.180 -3.245 1.00 95.00 85 ILE A O 1
ATOM 611 N N . GLY A 1 86 ? -7.570 -1.798 -1.854 1.00 93.75 86 GLY A N 1
ATOM 612 C CA . GLY A 1 86 ? -8.865 -1.925 -1.205 1.00 93.75 86 GLY A CA 1
ATOM 613 C C . GLY A 1 86 ? -8.792 -2.666 0.112 1.00 93.75 86 GLY A C 1
ATOM 614 O O . GLY A 1 86 ? -7.747 -3.185 0.491 1.00 93.75 86 GLY A O 1
ATOM 615 N N . VAL A 1 87 ? -9.918 -2.711 0.802 1.00 92.88 87 VAL A N 1
ATOM 616 C CA . VAL A 1 87 ? -10.104 -3.477 2.029 1.00 92.88 87 VAL A CA 1
ATOM 617 C C . VAL A 1 87 ? -10.671 -4.846 1.664 1.00 92.88 87 VAL A C 1
ATOM 619 O O . VAL A 1 87 ? -11.540 -4.964 0.798 1.00 92.88 87 VAL A O 1
ATOM 622 N N . ILE A 1 88 ? -10.160 -5.886 2.312 1.00 91.94 88 ILE A N 1
ATOM 623 C CA . ILE A 1 88 ? -10.679 -7.250 2.222 1.00 91.94 88 ILE A CA 1
ATOM 624 C C . ILE A 1 88 ? -10.914 -7.798 3.625 1.00 91.94 88 ILE A C 1
ATOM 626 O O . ILE A 1 88 ? -10.260 -7.373 4.575 1.00 91.94 88 ILE A O 1
ATOM 630 N N . GLU A 1 89 ? -11.814 -8.766 3.739 1.00 91.06 89 GLU A N 1
ATOM 631 C CA . GLU A 1 89 ? -11.923 -9.597 4.936 1.00 91.06 89 GLU A CA 1
ATOM 632 C C . GLU A 1 89 ? -10.765 -10.597 4.967 1.00 91.06 89 GLU A C 1
ATOM 634 O O . GLU A 1 89 ? -10.393 -11.173 3.939 1.00 91.06 89 GLU A O 1
ATOM 639 N N . GLY A 1 90 ? -10.189 -10.804 6.144 1.00 89.38 90 GLY A N 1
ATOM 640 C CA . GLY A 1 90 ? -9.108 -11.755 6.337 1.00 89.38 90 GLY A CA 1
ATOM 641 C C . GLY A 1 90 ? -8.331 -11.524 7.622 1.00 89.38 90 GLY A C 1
ATOM 642 O O . GLY A 1 90 ? -8.421 -10.482 8.264 1.00 89.38 90 GLY A O 1
ATOM 643 N N . ASP A 1 91 ? -7.537 -12.527 7.972 1.00 89.12 91 ASP A N 1
ATOM 644 C CA . ASP A 1 91 ? -6.582 -12.470 9.074 1.00 89.12 91 ASP A CA 1
ATOM 645 C C . ASP A 1 91 ? -5.175 -12.758 8.545 1.00 89.12 91 ASP A C 1
ATOM 647 O O . ASP A 1 91 ? -5.010 -13.507 7.578 1.00 89.12 91 ASP A O 1
ATOM 651 N N . VAL A 1 92 ? -4.142 -12.212 9.181 1.00 86.69 92 VAL A N 1
ATOM 652 C CA . VAL A 1 92 ? -2.744 -12.473 8.812 1.00 86.69 92 VAL A CA 1
ATOM 653 C C . VAL A 1 92 ? -2.402 -13.962 8.875 1.00 86.69 92 VAL A C 1
ATOM 655 O O . VAL A 1 92 ? -1.592 -14.429 8.077 1.00 86.69 92 VAL A O 1
ATOM 658 N N . ALA A 1 93 ? -3.068 -14.744 9.735 1.00 86.19 93 ALA A N 1
ATOM 659 C CA . ALA A 1 93 ? -2.900 -16.196 9.761 1.00 86.19 93 ALA A CA 1
ATOM 660 C C . ALA A 1 93 ? -3.327 -16.873 8.443 1.00 86.19 93 ALA A C 1
ATOM 662 O O . ALA A 1 93 ? -2.760 -17.898 8.063 1.00 86.19 93 ALA A O 1
ATOM 663 N N . SER A 1 94 ? -4.282 -16.287 7.708 1.00 83.62 94 SER A N 1
ATOM 664 C CA . SER A 1 94 ? -4.760 -16.810 6.417 1.00 83.62 94 SER A CA 1
ATOM 665 C C . SER A 1 94 ? -3.766 -16.610 5.267 1.00 83.62 94 SER A C 1
ATOM 667 O O . SER A 1 94 ? -3.885 -17.243 4.220 1.00 83.62 94 SER A O 1
ATOM 669 N N . VAL A 1 95 ? -2.754 -15.763 5.472 1.00 82.69 95 VAL A N 1
ATOM 670 C CA . VAL A 1 95 ? -1.759 -15.384 4.461 1.00 82.69 95 VAL A CA 1
ATOM 671 C C . VAL A 1 95 ? -0.647 -16.441 4.310 1.00 82.69 95 VAL A C 1
ATOM 673 O O . VAL A 1 95 ? 0.103 -16.444 3.332 1.00 82.69 95 VAL A O 1
ATOM 676 N N . GLY A 1 96 ? -0.563 -17.402 5.236 1.00 81.88 96 GLY A N 1
ATOM 677 C CA . GLY A 1 96 ? 0.349 -18.543 5.145 1.00 81.88 96 GLY A CA 1
ATOM 678 C C . GLY A 1 96 ? 1.832 -18.153 5.203 1.00 81.88 96 GLY A C 1
ATOM 679 O O . GLY A 1 96 ? 2.235 -17.291 5.977 1.00 81.88 96 GLY A O 1
ATOM 680 N N . ARG A 1 97 ? 2.673 -18.817 4.395 1.00 83.50 97 ARG A N 1
ATOM 681 C CA . ARG A 1 97 ? 4.139 -18.601 4.350 1.00 83.50 97 ARG A CA 1
ATOM 682 C C . ARG A 1 97 ? 4.568 -17.490 3.381 1.00 83.50 97 ARG A C 1
ATOM 684 O O . ARG A 1 97 ? 5.693 -17.518 2.884 1.00 83.50 97 ARG A O 1
ATOM 691 N N . ALA A 1 98 ? 3.679 -16.552 3.066 1.00 85.19 98 ALA A N 1
ATOM 692 C CA . ALA A 1 98 ? 3.989 -15.461 2.153 1.00 85.19 98 ALA A CA 1
ATOM 693 C C . ALA A 1 98 ? 5.162 -14.606 2.683 1.00 85.19 98 ALA A C 1
ATOM 695 O O . ALA A 1 98 ? 5.191 -14.278 3.874 1.00 85.19 98 ALA A O 1
ATOM 696 N N . PRO A 1 99 ? 6.129 -14.222 1.831 1.00 87.25 99 PRO A N 1
ATOM 697 C CA . PRO A 1 99 ? 7.234 -13.370 2.246 1.00 87.25 99 PRO A CA 1
ATOM 698 C C . PRO A 1 99 ? 6.733 -11.993 2.698 1.00 87.25 99 PRO A C 1
ATOM 700 O O . PRO A 1 99 ? 6.002 -11.302 1.981 1.00 87.25 99 PRO A O 1
ATOM 703 N N . GLY A 1 100 ? 7.158 -11.599 3.899 1.00 89.44 100 GLY A N 1
ATOM 704 C CA . GLY A 1 100 ? 6.854 -10.303 4.494 1.00 89.44 100 GLY A CA 1
ATOM 705 C C . GLY A 1 100 ? 7.855 -9.214 4.098 1.00 89.44 100 GLY A C 1
ATOM 706 O O . GLY A 1 100 ? 9.047 -9.464 3.913 1.00 89.44 100 GLY A O 1
ATOM 707 N N . TYR A 1 101 ? 7.384 -7.977 4.015 1.00 89.12 101 TYR A N 1
ATOM 708 C CA . TYR A 1 101 ? 8.194 -6.767 3.916 1.00 89.12 101 TYR A CA 1
ATOM 709 C C . TYR A 1 101 ? 7.582 -5.664 4.784 1.00 89.12 101 TYR A C 1
ATOM 711 O O . TYR A 1 101 ? 6.376 -5.628 5.021 1.00 89.12 101 TYR A O 1
ATOM 719 N N . ARG A 1 102 ? 8.420 -4.753 5.278 1.00 91.06 102 ARG A N 1
ATOM 720 C CA . ARG A 1 102 ? 7.978 -3.686 6.181 1.00 91.06 102 ARG A CA 1
ATOM 721 C C . ARG A 1 102 ? 7.087 -2.675 5.455 1.00 91.06 102 ARG A C 1
ATOM 723 O O . ARG A 1 102 ? 7.421 -2.246 4.350 1.00 91.06 102 ARG A O 1
ATOM 730 N N . VAL A 1 103 ? 5.990 -2.273 6.098 1.00 90.25 103 VAL A N 1
ATOM 731 C CA . VAL A 1 103 ? 5.117 -1.174 5.659 1.00 90.25 103 VAL A CA 1
ATOM 732 C C . VAL A 1 103 ? 4.844 -0.261 6.850 1.00 90.25 103 VAL A C 1
ATOM 734 O O . VAL A 1 103 ? 3.895 -0.476 7.597 1.00 90.25 103 VAL A O 1
ATOM 737 N N . GLY A 1 104 ? 5.712 0.731 7.058 1.00 88.06 104 GLY A N 1
ATOM 738 C CA . GLY A 1 104 ? 5.688 1.550 8.272 1.00 88.06 104 GLY A CA 1
ATOM 739 C C . GLY A 1 104 ? 5.939 0.713 9.527 1.00 88.06 104 GLY A C 1
ATOM 740 O O . GLY A 1 104 ? 6.973 0.053 9.642 1.00 88.06 104 GLY A O 1
ATOM 741 N N . ASP A 1 105 ? 4.994 0.734 10.460 1.00 89.81 105 ASP A N 1
ATOM 742 C CA . ASP A 1 105 ? 4.980 -0.098 11.669 1.00 89.81 105 ASP A CA 1
ATOM 743 C C . ASP A 1 105 ? 4.332 -1.479 11.455 1.00 89.81 105 ASP A C 1
ATOM 745 O O . ASP A 1 105 ? 4.349 -2.313 12.359 1.00 89.81 105 ASP A O 1
ATOM 749 N N . GLY A 1 106 ? 3.786 -1.738 10.266 1.00 92.38 106 GLY A N 1
ATOM 750 C CA . GLY A 1 106 ? 3.168 -3.006 9.904 1.00 92.38 106 GLY A CA 1
ATOM 751 C C . GLY A 1 106 ? 3.974 -3.851 8.926 1.00 92.38 106 GLY A C 1
ATOM 752 O O . GLY A 1 106 ? 5.146 -3.608 8.618 1.00 92.38 106 GLY A O 1
ATOM 753 N N . THR A 1 107 ? 3.290 -4.867 8.408 1.00 94.00 107 THR A N 1
ATOM 754 C CA . THR A 1 107 ? 3.843 -5.852 7.481 1.00 94.00 107 THR A CA 1
ATOM 755 C C . THR A 1 107 ? 2.959 -5.966 6.248 1.00 94.00 107 THR A C 1
ATOM 757 O O . THR A 1 107 ? 1.744 -6.138 6.337 1.00 94.00 107 THR A O 1
ATOM 760 N N . GLY A 1 108 ? 3.584 -5.874 5.079 1.00 93.62 108 GLY A N 1
ATOM 761 C CA . GLY A 1 108 ? 3.013 -6.304 3.815 1.00 93.62 108 GLY A CA 1
ATOM 762 C C . GLY A 1 108 ? 3.468 -7.720 3.493 1.00 93.62 108 GLY A C 1
ATOM 763 O O . GLY A 1 108 ? 4.638 -8.043 3.658 1.00 93.62 108 GLY A O 1
ATOM 764 N N . TYR A 1 109 ? 2.560 -8.555 3.018 1.00 93.06 109 TYR A N 1
ATOM 765 C CA . TYR A 1 109 ? 2.806 -9.940 2.652 1.00 93.06 109 TYR A CA 1
ATOM 766 C C . TYR A 1 109 ? 2.577 -10.090 1.158 1.00 93.06 109 TYR A C 1
ATOM 768 O O . TYR A 1 109 ? 1.484 -9.805 0.668 1.00 93.06 109 TYR A O 1
ATOM 776 N N . GLN A 1 110 ? 3.608 -10.504 0.432 1.00 91.38 110 GLN A N 1
ATOM 777 C CA . GLN A 1 110 ? 3.529 -10.690 -1.010 1.00 91.38 110 GLN A CA 1
ATOM 778 C C . GLN A 1 110 ? 2.949 -12.077 -1.322 1.00 91.38 110 GLN A C 1
ATOM 780 O O . GLN A 1 110 ? 3.550 -13.098 -1.000 1.00 91.38 110 GLN A O 1
ATOM 785 N N . LEU A 1 111 ? 1.773 -12.101 -1.945 1.00 87.81 111 LEU A N 1
ATOM 786 C CA . LEU A 1 111 ? 1.038 -13.313 -2.308 1.00 87.81 111 LEU A CA 1
ATOM 787 C C . LEU A 1 111 ? 1.519 -13.909 -3.637 1.00 87.81 111 LEU A C 1
ATOM 789 O O . LEU A 1 111 ? 1.430 -15.120 -3.832 1.00 87.81 111 LEU A O 1
ATOM 793 N N . SER A 1 112 ? 2.045 -13.082 -4.548 1.00 78.88 112 SER A N 1
ATOM 794 C CA . SER A 1 112 ? 2.638 -13.568 -5.794 1.00 78.88 112 SER A CA 1
ATOM 795 C C . SER A 1 112 ? 4.050 -14.113 -5.546 1.00 78.88 112 SER A C 1
ATOM 797 O O . SER A 1 112 ? 4.922 -13.429 -5.013 1.00 78.88 112 SER A O 1
ATOM 799 N N . SER A 1 113 ? 4.306 -15.361 -5.947 1.00 62.72 113 SER A N 1
ATOM 800 C CA . SER A 1 113 ? 5.599 -16.036 -5.733 1.00 62.72 113 SER A CA 1
ATOM 801 C C . SER A 1 113 ? 6.737 -15.495 -6.605 1.00 62.72 113 SER A C 1
ATOM 803 O O . SER A 1 113 ? 7.894 -15.865 -6.406 1.00 62.72 113 SER A O 1
ATOM 805 N N . ALA A 1 114 ? 6.428 -14.649 -7.588 1.00 61.91 114 ALA A N 1
ATOM 806 C CA . ALA A 1 114 ? 7.410 -14.082 -8.494 1.00 61.91 114 ALA A CA 1
ATOM 807 C C . ALA A 1 114 ? 7.853 -12.692 -8.011 1.00 61.91 114 ALA A C 1
ATOM 809 O O . ALA A 1 114 ? 7.039 -11.792 -7.821 1.00 61.91 114 ALA A O 1
ATOM 810 N N . ASN A 1 115 ? 9.167 -12.496 -7.864 1.00 62.59 115 ASN A N 1
ATOM 811 C CA . ASN A 1 115 ? 9.758 -11.160 -7.687 1.00 62.59 115 ASN A CA 1
ATOM 812 C C . ASN A 1 115 ? 9.639 -10.298 -8.956 1.00 62.59 115 ASN A C 1
ATOM 814 O O . ASN A 1 115 ? 9.870 -9.092 -8.904 1.00 62.59 115 ASN A O 1
ATOM 818 N N . THR A 1 116 ? 9.285 -10.932 -10.076 1.00 59.19 116 THR A N 1
ATOM 819 C CA . THR A 1 116 ? 9.140 -10.354 -11.405 1.00 59.19 116 THR A CA 1
ATOM 820 C C . THR A 1 116 ? 7.702 -10.620 -11.878 1.00 59.19 116 THR A C 1
ATOM 822 O O . THR A 1 116 ? 7.281 -11.766 -11.998 1.00 59.19 116 THR A O 1
ATOM 825 N N . GLY A 1 117 ? 6.893 -9.575 -12.068 1.00 69.06 117 GLY A N 1
ATOM 826 C CA . GLY A 1 117 ? 5.466 -9.717 -12.403 1.00 69.06 117 GLY A CA 1
ATOM 827 C C . GLY A 1 117 ? 4.555 -8.814 -11.567 1.00 69.06 117 GLY A C 1
ATOM 828 O O . GLY A 1 117 ? 5.059 -7.939 -10.855 1.00 69.06 117 GLY A O 1
ATOM 829 N N . PRO A 1 118 ? 3.220 -8.973 -11.666 1.00 80.62 118 PRO A N 1
ATOM 830 C CA . PRO A 1 118 ? 2.286 -8.164 -10.898 1.00 80.62 118 PRO A CA 1
ATOM 831 C C . PRO A 1 118 ? 2.511 -8.357 -9.395 1.00 80.62 118 PRO A C 1
ATOM 833 O O . PRO A 1 118 ? 2.823 -9.450 -8.908 1.00 80.62 118 PRO A O 1
ATOM 836 N N . CYS A 1 119 ? 2.375 -7.264 -8.652 1.00 87.38 119 CYS A N 1
ATOM 837 C CA . CYS A 1 119 ? 2.359 -7.342 -7.202 1.00 87.38 119 CYS A CA 1
ATOM 838 C C . CYS A 1 119 ? 0.950 -7.707 -6.762 1.00 87.38 119 CYS A C 1
ATOM 840 O O . CYS A 1 119 ? 0.049 -6.907 -6.976 1.00 87.38 119 CYS A O 1
ATOM 842 N N . ASP A 1 120 ? 0.799 -8.835 -6.079 1.00 91.38 120 ASP A N 1
ATOM 843 C CA . ASP A 1 120 ? -0.355 -9.118 -5.234 1.00 91.38 120 ASP A CA 1
ATOM 844 C C . ASP A 1 120 ? 0.129 -9.140 -3.794 1.00 91.38 120 ASP A C 1
ATOM 846 O O . ASP A 1 120 ? 1.015 -9.922 -3.447 1.00 91.38 120 ASP A O 1
ATOM 850 N N . ALA A 1 121 ? -0.408 -8.264 -2.954 1.00 93.25 121 ALA A N 1
ATOM 851 C CA . ALA A 1 121 ? -0.027 -8.199 -1.555 1.00 93.25 121 ALA A CA 1
ATOM 852 C C . ALA A 1 121 ? -1.212 -7.877 -0.653 1.00 93.25 121 ALA A C 1
ATOM 854 O O . ALA A 1 121 ? -2.162 -7.207 -1.053 1.00 93.25 121 ALA A O 1
ATOM 855 N N . VAL A 1 122 ? -1.106 -8.302 0.599 1.00 94.62 122 VAL A N 1
ATOM 856 C CA . VAL A 1 122 ? -1.978 -7.848 1.683 1.00 94.62 122 VAL A CA 1
ATOM 857 C C . VAL A 1 122 ? -1.144 -7.156 2.741 1.00 94.62 122 VAL A C 1
ATOM 859 O O . VAL A 1 122 ? 0.021 -7.489 2.936 1.00 94.62 122 VAL A O 1
ATOM 862 N N . VAL A 1 123 ? -1.708 -6.160 3.404 1.00 94.94 123 VAL A N 1
ATOM 863 C CA . VAL A 1 123 ? -1.009 -5.352 4.396 1.00 94.94 123 VAL A CA 1
ATOM 864 C C . VAL A 1 123 ? -1.814 -5.332 5.682 1.00 94.94 123 VAL A C 1
ATOM 866 O O . VAL A 1 123 ? -3.023 -5.092 5.662 1.00 94.94 123 VAL A O 1
ATOM 869 N N . SER A 1 124 ? -1.106 -5.555 6.784 1.00 94.31 124 SER A N 1
ATOM 870 C CA . SER A 1 124 ? -1.611 -5.441 8.146 1.00 94.31 124 SER A CA 1
ATOM 871 C C . SER A 1 124 ? -0.728 -4.474 8.923 1.00 94.31 124 SER A C 1
ATOM 873 O O . SER A 1 124 ? 0.494 -4.626 8.945 1.00 94.31 124 SER A O 1
ATOM 875 N N . VAL A 1 125 ? -1.343 -3.496 9.577 1.00 92.94 125 VAL A N 1
ATOM 876 C CA . VAL A 1 125 ? -0.689 -2.550 10.491 1.00 92.94 125 VAL A CA 1
ATOM 877 C C . VAL A 1 125 ? -1.321 -2.665 11.883 1.00 92.94 125 VAL A C 1
ATOM 879 O O . VAL A 1 125 ? -2.421 -3.205 11.999 1.00 92.94 125 VAL A O 1
ATOM 882 N N . PRO A 1 126 ? -0.680 -2.171 12.957 1.00 90.25 126 PRO A N 1
ATOM 883 C CA . PRO A 1 126 ? -1.203 -2.313 14.319 1.00 90.25 126 PRO A CA 1
ATOM 884 C C . PRO A 1 126 ? -2.625 -1.774 14.527 1.00 90.25 126 PRO A C 1
ATOM 886 O O . PRO A 1 126 ? -3.350 -2.286 15.375 1.00 90.25 126 PRO A O 1
ATOM 889 N N . ARG A 1 127 ? -3.044 -0.757 13.757 1.00 88.94 127 ARG A N 1
ATOM 890 C CA . ARG A 1 127 ? -4.407 -0.197 13.821 1.00 88.94 127 ARG A CA 1
ATOM 891 C C . ARG A 1 127 ? -5.349 -0.746 12.747 1.00 88.94 127 ARG A C 1
ATOM 893 O O . ARG A 1 127 ? -6.433 -0.194 12.567 1.00 88.94 127 ARG A O 1
ATOM 900 N N . THR A 1 128 ? -4.951 -1.788 12.016 1.00 89.31 128 THR A N 1
ATOM 901 C CA . THR A 1 128 ? -5.858 -2.484 11.102 1.00 89.31 128 THR A CA 1
ATOM 902 C C . THR A 1 128 ? -7.016 -3.079 11.914 1.00 89.31 128 THR A C 1
ATOM 904 O O . THR A 1 128 ? -6.762 -3.774 12.901 1.00 89.31 128 THR A O 1
ATOM 907 N N . PRO A 1 129 ? -8.281 -2.816 11.539 1.00 89.31 129 PRO A N 1
ATOM 908 C CA . PRO A 1 129 ? -9.427 -3.392 12.229 1.00 89.31 129 PRO A CA 1
ATOM 909 C C . PRO A 1 129 ? -9.390 -4.932 12.218 1.00 89.31 129 PRO A C 1
ATOM 911 O O . PRO A 1 129 ? -9.060 -5.516 11.182 1.00 89.31 129 PRO A O 1
ATOM 914 N N . PRO A 1 130 ? -9.743 -5.608 13.329 1.00 88.25 130 PRO A N 1
ATOM 915 C CA . PRO A 1 130 ? -9.751 -7.068 13.385 1.00 88.25 130 PRO A CA 1
ATOM 916 C C . PRO A 1 130 ? -10.621 -7.690 12.287 1.00 88.25 130 PRO A C 1
ATOM 918 O O . PRO A 1 130 ? -11.755 -7.263 12.080 1.00 88.25 130 PRO A O 1
ATOM 921 N N . GLY A 1 131 ? -10.096 -8.713 11.607 1.00 90.00 131 GLY A N 1
ATOM 922 C CA . GLY A 1 131 ? -10.793 -9.406 10.518 1.00 90.00 131 GLY A CA 1
ATOM 923 C C . GLY A 1 131 ? -10.707 -8.712 9.156 1.00 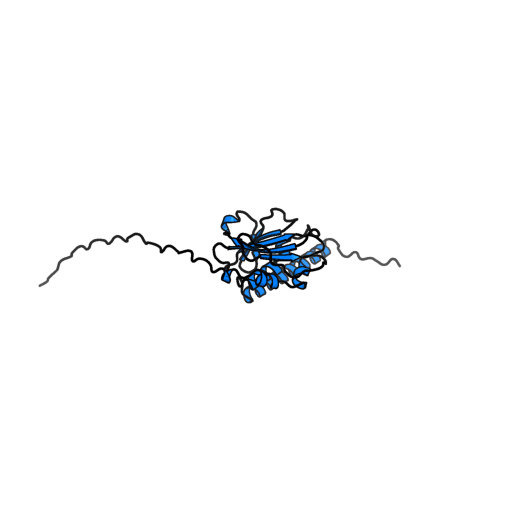90.00 131 GLY A C 1
ATOM 924 O O . GLY A 1 131 ? -11.329 -9.187 8.207 1.00 90.00 131 GLY A O 1
ATOM 925 N N . PHE A 1 132 ? -9.936 -7.628 9.040 1.00 91.75 132 PHE A N 1
ATOM 926 C CA . PHE A 1 132 ? -9.717 -6.921 7.783 1.00 91.75 132 PHE A CA 1
ATOM 927 C C . PHE A 1 132 ? -8.234 -6.800 7.452 1.00 91.75 132 PHE A C 1
ATOM 929 O O . PHE A 1 132 ? -7.374 -6.789 8.327 1.00 91.75 132 PHE A O 1
ATOM 936 N N . LEU A 1 133 ? -7.936 -6.668 6.163 1.00 93.19 133 LEU A N 1
ATOM 937 C CA . LEU A 1 133 ? -6.603 -6.401 5.631 1.00 93.19 133 LEU A CA 1
ATOM 938 C C . LEU A 1 133 ? -6.711 -5.396 4.482 1.00 93.19 133 LEU A C 1
ATOM 940 O O . LEU A 1 133 ? -7.751 -5.290 3.827 1.00 93.19 133 LEU A O 1
ATOM 944 N N . MET A 1 134 ? -5.623 -4.684 4.186 1.00 94.12 134 MET A N 1
ATOM 945 C CA . MET A 1 134 ? -5.540 -3.887 2.960 1.00 94.12 134 MET A CA 1
ATOM 946 C C . MET A 1 134 ? -4.951 -4.741 1.835 1.00 94.12 134 MET A C 1
ATOM 948 O O . MET A 1 134 ? -3.786 -5.123 1.895 1.00 94.12 134 MET A O 1
ATOM 952 N N . ALA A 1 135 ? -5.730 -5.017 0.796 1.00 94.06 135 ALA A N 1
ATOM 953 C CA . ALA A 1 135 ? -5.268 -5.655 -0.429 1.00 94.06 135 ALA A CA 1
ATOM 954 C C . ALA A 1 135 ? -4.662 -4.630 -1.391 1.00 94.06 135 ALA A C 1
ATOM 956 O O . ALA A 1 135 ? -5.169 -3.517 -1.548 1.00 94.06 135 ALA A O 1
ATOM 957 N N . VAL A 1 136 ? -3.587 -5.028 -2.063 1.00 94.25 136 VAL A N 1
ATOM 958 C CA . VAL A 1 136 ? -2.866 -4.211 -3.033 1.00 94.25 136 VAL A CA 1
ATOM 959 C C . VAL A 1 136 ? -2.546 -5.059 -4.250 1.00 94.25 136 VAL A C 1
ATOM 961 O O . VAL A 1 136 ? -1.927 -6.113 -4.123 1.00 94.25 136 VAL A O 1
ATOM 964 N N . HIS A 1 137 ? -2.923 -4.559 -5.419 1.00 93.06 137 HIS A N 1
ATOM 965 C CA . HIS A 1 137 ? -2.583 -5.136 -6.706 1.00 93.06 137 HIS A CA 1
ATOM 966 C C . HIS A 1 137 ? -1.894 -4.085 -7.577 1.00 93.06 137 HIS A C 1
ATOM 968 O O . HIS A 1 137 ? -2.417 -2.981 -7.735 1.00 93.06 137 HIS A O 1
ATOM 974 N N . VAL A 1 138 ? -0.726 -4.399 -8.130 1.00 90.25 138 VAL A N 1
ATOM 975 C CA . VAL A 1 138 ? -0.007 -3.522 -9.067 1.00 90.25 138 VAL A CA 1
ATOM 976 C C . VAL A 1 138 ? 0.288 -4.318 -10.326 1.00 90.25 138 VAL A C 1
ATOM 978 O O . VAL A 1 138 ? 1.115 -5.231 -10.290 1.00 90.25 138 VAL A O 1
ATOM 981 N N . ASP A 1 139 ? -0.337 -3.931 -11.431 1.00 87.12 139 ASP A N 1
ATOM 982 C CA . ASP A 1 139 ? -0.092 -4.507 -12.747 1.00 87.12 139 ASP A CA 1
ATOM 983 C C . ASP A 1 139 ? 0.606 -3.491 -13.653 1.00 87.12 139 ASP A C 1
ATOM 985 O O . ASP A 1 139 ? 0.064 -2.421 -13.939 1.00 87.12 139 ASP A O 1
ATOM 989 N N . THR A 1 140 ? 1.820 -3.832 -14.086 1.00 76.31 140 THR A N 1
ATOM 990 C CA . THR A 1 140 ? 2.604 -3.065 -15.063 1.00 76.31 140 THR A CA 1
ATOM 991 C C . THR A 1 140 ? 3.269 -4.001 -16.077 1.00 76.31 140 THR A C 1
ATOM 993 O O . THR A 1 140 ? 3.635 -5.136 -15.770 1.00 76.31 140 THR A O 1
ATOM 996 N N . ALA A 1 141 ? 3.464 -3.553 -17.308 1.00 68.19 141 ALA A N 1
ATOM 997 C CA . ALA A 1 141 ? 4.088 -4.314 -18.384 1.00 68.19 141 ALA A CA 1
ATOM 998 C C . ALA A 1 141 ? 5.604 -4.049 -18.500 1.00 68.19 141 ALA A C 1
ATOM 1000 O O . ALA A 1 141 ? 6.306 -4.845 -19.115 1.00 68.19 141 ALA A O 1
ATOM 1001 N N . GLY A 1 142 ? 6.115 -2.958 -17.911 1.00 61.22 142 GLY A N 1
ATOM 1002 C CA . GLY A 1 142 ? 7.445 -2.419 -18.243 1.00 61.22 142 GLY A CA 1
ATOM 1003 C C . GLY A 1 142 ? 8.644 -2.900 -17.414 1.00 61.22 142 GLY A C 1
ATOM 1004 O O . GLY A 1 142 ? 9.727 -3.044 -17.968 1.00 61.22 142 GLY A O 1
ATOM 1005 N N . ASP A 1 143 ? 8.484 -3.175 -16.114 1.00 61.22 143 ASP A N 1
ATOM 1006 C CA . ASP A 1 143 ? 9.633 -3.419 -15.218 1.00 61.22 143 ASP A CA 1
ATOM 1007 C C . ASP A 1 143 ? 9.557 -4.807 -14.572 1.00 61.22 143 ASP A C 1
ATOM 1009 O O . ASP A 1 143 ? 8.723 -5.056 -13.695 1.00 61.22 143 ASP A O 1
ATOM 1013 N N . THR A 1 144 ? 10.398 -5.734 -15.034 1.00 61.16 144 THR A N 1
ATOM 1014 C CA . THR A 1 144 ? 10.564 -7.077 -14.452 1.00 61.16 144 THR A CA 1
ATOM 1015 C C . THR A 1 144 ? 11.760 -7.166 -13.509 1.00 61.16 144 THR A C 1
ATOM 1017 O O . THR A 1 144 ? 12.046 -8.251 -13.022 1.00 61.16 144 THR A O 1
ATOM 1020 N N . THR A 1 145 ? 12.496 -6.080 -13.277 1.00 56.31 145 THR A N 1
ATOM 1021 C CA . THR A 1 145 ? 13.748 -6.100 -12.503 1.00 56.31 145 THR A CA 1
ATOM 1022 C C . THR A 1 145 ? 13.569 -5.618 -11.067 1.00 56.31 145 THR A C 1
ATOM 1024 O O . THR A 1 145 ? 14.255 -6.100 -10.167 1.00 56.31 145 THR A O 1
ATOM 1027 N N . THR A 1 146 ? 12.597 -4.738 -10.822 1.00 70.00 146 THR A N 1
ATOM 1028 C CA . THR A 1 146 ? 12.306 -4.200 -9.487 1.00 70.00 146 THR A CA 1
ATOM 1029 C C . THR A 1 146 ? 11.150 -4.948 -8.820 1.00 70.00 146 THR A C 1
ATOM 1031 O O . THR A 1 146 ? 10.100 -5.158 -9.427 1.00 70.00 146 THR A O 1
ATOM 1034 N N . ASN A 1 147 ? 11.279 -5.285 -7.527 1.00 78.38 147 ASN A N 1
ATOM 1035 C CA . ASN A 1 147 ? 10.151 -5.808 -6.747 1.00 78.38 147 ASN A CA 1
ATOM 1036 C C . ASN A 1 147 ? 9.047 -4.734 -6.654 1.00 78.38 147 ASN A C 1
ATOM 1038 O O . ASN A 1 147 ? 9.139 -3.769 -5.885 1.00 78.38 147 ASN A O 1
ATOM 1042 N N . ARG A 1 148 ? 7.976 -4.918 -7.430 1.00 83.44 148 ARG A N 1
ATOM 1043 C CA . ARG A 1 148 ? 6.877 -3.948 -7.557 1.00 83.44 148 ARG A CA 1
ATOM 1044 C C . ARG A 1 148 ? 6.104 -3.746 -6.261 1.00 83.44 148 ARG A C 1
ATOM 1046 O O . ARG A 1 148 ? 5.624 -2.645 -6.000 1.00 83.44 148 ARG A O 1
ATOM 1053 N N . CYS A 1 149 ? 6.029 -4.767 -5.406 1.00 86.81 149 CYS A N 1
ATOM 1054 C CA . CYS A 1 149 ? 5.422 -4.617 -4.089 1.00 86.81 149 CYS A CA 1
ATOM 1055 C C . CYS A 1 149 ? 6.192 -3.624 -3.218 1.00 86.81 149 CYS A C 1
ATOM 1057 O O . CYS A 1 149 ? 5.563 -2.852 -2.491 1.00 86.81 149 CYS A O 1
ATOM 1059 N N . ARG A 1 150 ? 7.521 -3.593 -3.316 1.00 85.94 150 ARG A N 1
ATOM 1060 C CA . ARG A 1 150 ? 8.346 -2.602 -2.616 1.00 85.94 150 ARG A CA 1
ATOM 1061 C C . ARG A 1 150 ? 8.273 -1.226 -3.276 1.00 85.94 150 ARG A C 1
ATOM 1063 O O . ARG A 1 150 ? 8.129 -0.243 -2.561 1.00 85.94 150 ARG A O 1
ATOM 1070 N N . LYS A 1 151 ? 8.275 -1.155 -4.613 1.00 85.56 151 LYS A N 1
ATOM 1071 C CA . LYS A 1 151 ? 8.106 0.110 -5.362 1.00 85.56 151 LYS A CA 1
ATOM 1072 C C . LYS A 1 151 ? 6.789 0.815 -5.004 1.00 85.56 151 LYS A C 1
ATOM 1074 O O . LYS A 1 151 ? 6.763 2.029 -4.866 1.00 85.56 151 LYS A O 1
ATOM 1079 N N . ALA A 1 152 ? 5.729 0.041 -4.752 1.00 90.12 152 ALA A N 1
ATOM 1080 C CA . ALA A 1 152 ? 4.419 0.545 -4.340 1.00 90.12 152 ALA A CA 1
ATOM 1081 C C . ALA A 1 152 ? 4.289 0.953 -2.860 1.00 90.12 152 ALA A C 1
ATOM 1083 O O . ALA A 1 152 ? 3.179 1.190 -2.377 1.00 90.12 152 ALA A O 1
ATOM 1084 N N . LEU A 1 153 ? 5.390 0.995 -2.103 1.00 91.69 153 LEU A N 1
ATOM 1085 C CA . LEU A 1 153 ? 5.354 1.319 -0.679 1.00 91.69 153 LEU A CA 1
ATOM 1086 C C . LEU A 1 153 ? 4.803 2.730 -0.379 1.00 91.69 153 LEU A C 1
ATOM 1088 O O . LEU A 1 153 ? 3.937 2.822 0.494 1.00 91.69 153 LEU A O 1
ATOM 1092 N N . PRO A 1 154 ? 5.201 3.809 -1.084 1.00 91.81 154 PRO A N 1
ATOM 1093 C CA . PRO A 1 154 ? 4.643 5.142 -0.837 1.00 91.81 154 PRO A CA 1
ATOM 1094 C C . PRO A 1 154 ? 3.116 5.193 -0.988 1.00 91.81 154 PRO A C 1
ATOM 1096 O O . PRO A 1 154 ? 2.422 5.791 -0.167 1.00 91.81 154 PRO A O 1
ATOM 1099 N N . GLN A 1 155 ? 2.574 4.501 -1.991 1.00 94.00 155 GLN A N 1
ATOM 1100 C CA . GLN A 1 155 ? 1.139 4.442 -2.264 1.00 94.00 155 GLN A CA 1
ATOM 1101 C C . GLN A 1 155 ? 0.421 3.617 -1.188 1.00 94.00 155 GLN A C 1
ATOM 1103 O O . GLN A 1 155 ? -0.648 3.997 -0.720 1.00 94.00 155 GLN A O 1
ATOM 1108 N N . LYS A 1 156 ? 1.026 2.531 -0.696 1.00 94.50 156 LYS A N 1
ATOM 1109 C CA . LYS A 1 156 ? 0.480 1.774 0.446 1.00 94.50 156 LYS A CA 1
ATOM 1110 C C . LYS A 1 156 ? 0.358 2.645 1.693 1.00 94.50 156 LYS A C 1
ATOM 1112 O O . LYS A 1 156 ? -0.688 2.642 2.332 1.00 94.50 156 LYS A O 1
ATOM 1117 N N . LEU A 1 157 ? 1.396 3.416 2.011 1.00 93.62 157 LEU A N 1
ATOM 1118 C CA . LEU A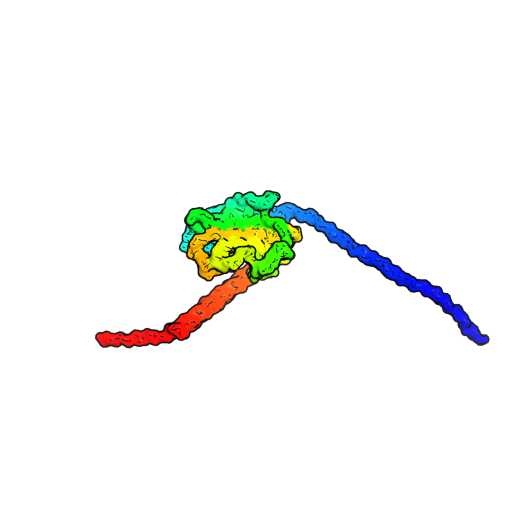 1 157 ? 1.400 4.307 3.174 1.00 93.62 157 LEU A CA 1
ATOM 1119 C C . LEU A 1 157 ? 0.328 5.396 3.057 1.00 93.62 157 LEU A C 1
ATOM 1121 O O . LEU A 1 157 ? -0.430 5.600 4.000 1.00 93.62 157 LEU A O 1
ATOM 1125 N N . LYS A 1 158 ? 0.189 6.030 1.889 1.00 92.69 158 LYS A N 1
ATOM 1126 C CA . LYS A 1 158 ? -0.865 7.029 1.649 1.00 92.69 158 LYS A CA 1
ATOM 1127 C C . LYS A 1 158 ? -2.274 6.456 1.779 1.00 92.69 158 LYS A C 1
ATOM 1129 O O . LYS A 1 158 ? -3.140 7.087 2.380 1.00 92.69 158 LYS A O 1
ATOM 1134 N N . ALA A 1 159 ? -2.508 5.250 1.265 1.00 92.69 159 ALA A N 1
ATOM 1135 C CA . ALA A 1 159 ? -3.792 4.575 1.426 1.00 92.69 159 ALA A CA 1
ATOM 1136 C C . ALA A 1 159 ? -4.092 4.271 2.903 1.00 92.69 159 ALA A C 1
ATOM 1138 O O . ALA A 1 159 ? -5.178 4.590 3.381 1.00 92.69 159 ALA A O 1
ATOM 1139 N N . LEU A 1 160 ? -3.118 3.739 3.648 1.00 92.62 160 LEU A N 1
ATOM 1140 C CA . LEU A 1 160 ? -3.253 3.476 5.086 1.00 92.62 160 LEU A CA 1
ATOM 1141 C C . LEU A 1 160 ? -3.505 4.754 5.893 1.00 92.62 160 LEU A C 1
ATOM 1143 O O . LEU A 1 160 ? -4.332 4.749 6.803 1.00 92.62 160 LEU A O 1
ATOM 1147 N N . GLN A 1 161 ? -2.829 5.853 5.554 1.00 90.88 161 GLN A N 1
ATOM 1148 C CA . GLN A 1 161 ? -3.058 7.157 6.174 1.00 90.88 161 GLN A CA 1
ATOM 1149 C C . GLN A 1 161 ? -4.482 7.639 5.884 1.00 90.88 161 GLN A C 1
ATOM 1151 O O . GLN A 1 161 ? -5.182 8.109 6.780 1.00 90.88 161 GLN A O 1
ATOM 1156 N N . ARG A 1 162 ? -4.950 7.477 4.641 1.00 90.62 162 ARG A N 1
ATOM 1157 C CA . ARG A 1 162 ? -6.300 7.878 4.241 1.00 90.62 162 ARG A CA 1
ATOM 1158 C C . ARG A 1 162 ? -7.391 7.067 4.938 1.00 90.62 162 ARG A C 1
ATOM 1160 O O . ARG A 1 162 ? -8.431 7.631 5.263 1.00 90.62 162 ARG A O 1
ATOM 1167 N N . LEU A 1 163 ? -7.126 5.788 5.200 1.00 88.56 163 LEU A N 1
ATOM 1168 C CA . LEU A 1 163 ? -7.957 4.908 6.025 1.00 88.56 163 LEU A CA 1
ATOM 1169 C C . LEU A 1 163 ? -7.812 5.184 7.533 1.00 88.56 163 LEU A C 1
ATOM 1171 O O . LEU A 1 163 ? -8.535 4.598 8.328 1.00 88.56 163 LEU A O 1
ATOM 1175 N N . GLN A 1 164 ? -6.900 6.077 7.938 1.00 89.88 164 GLN A N 1
ATOM 1176 C CA . GLN A 1 164 ? -6.563 6.389 9.334 1.00 89.88 164 GLN A CA 1
ATOM 1177 C C . GLN A 1 164 ? -5.996 5.197 10.126 1.00 89.88 164 GLN A C 1
ATOM 1179 O O . GLN A 1 164 ? -6.056 5.163 11.357 1.00 89.88 164 GLN A O 1
ATOM 1184 N N . TRP A 1 165 ? -5.409 4.224 9.425 1.00 89.62 165 TRP A N 1
ATOM 1185 C CA . TRP A 1 165 ? -4.783 3.040 10.022 1.00 89.62 165 TRP A CA 1
ATOM 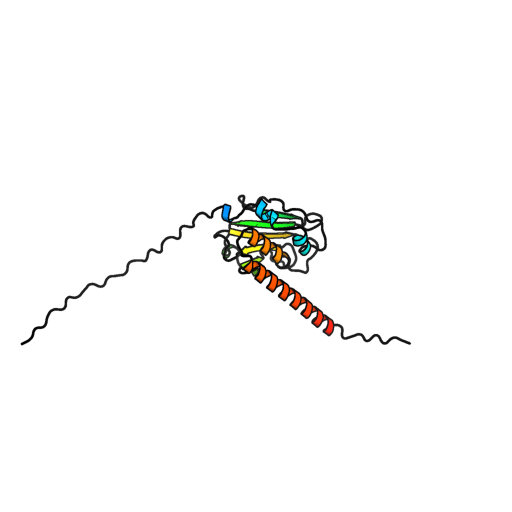1186 C C . TRP A 1 165 ? -3.320 3.283 10.414 1.00 89.62 165 TRP A C 1
ATOM 1188 O O . TRP A 1 165 ? -2.739 2.509 11.167 1.00 89.62 165 TRP A O 1
ATOM 1198 N N . ILE A 1 166 ? -2.723 4.380 9.950 1.00 87.94 166 ILE A N 1
ATOM 1199 C CA . ILE A 1 166 ? -1.432 4.886 10.431 1.00 87.94 166 ILE A CA 1
ATOM 1200 C C . ILE A 1 166 ? -1.541 6.384 10.732 1.00 87.94 166 ILE A C 1
ATOM 1202 O O . ILE A 1 166 ? -2.458 7.053 10.253 1.00 87.94 166 ILE A O 1
ATOM 1206 N N . THR A 1 167 ? -0.628 6.906 11.549 1.00 87.25 167 THR A N 1
ATOM 1207 C CA . THR A 1 167 ? -0.534 8.341 11.859 1.00 87.25 167 THR A CA 1
ATOM 1208 C C . THR A 1 167 ? 0.424 9.054 10.904 1.00 87.25 167 THR A C 1
ATOM 1210 O O . THR A 1 167 ? 1.218 8.418 10.204 1.00 87.25 167 THR A O 1
ATOM 1213 N N . ASP A 1 168 ? 0.392 10.388 10.918 1.00 85.75 168 ASP A N 1
ATOM 1214 C CA . ASP A 1 168 ? 1.352 11.218 10.179 1.00 85.75 168 ASP A CA 1
ATOM 1215 C C . ASP A 1 168 ? 2.796 10.965 10.637 1.00 85.75 168 ASP A C 1
ATOM 1217 O O . ASP A 1 168 ? 3.717 10.951 9.821 1.00 85.75 168 ASP A O 1
ATOM 1221 N N . GLU A 1 169 ? 2.992 10.684 11.928 1.00 85.75 169 GLU A N 1
ATOM 1222 C CA . GLU A 1 169 ? 4.292 10.328 12.504 1.00 85.75 169 GLU A CA 1
ATOM 1223 C C . GLU A 1 169 ? 4.807 8.992 11.952 1.00 85.75 169 GLU A C 1
ATOM 1225 O O . GLU A 1 169 ? 5.949 8.918 11.487 1.00 85.75 169 GLU A O 1
ATOM 1230 N N . THR A 1 170 ? 3.959 7.955 11.931 1.00 86.00 170 THR A N 1
ATOM 1231 C CA . THR A 1 170 ? 4.303 6.646 11.355 1.00 86.00 170 THR A CA 1
ATOM 1232 C C . THR A 1 170 ? 4.631 6.777 9.869 1.00 86.00 170 THR A C 1
ATOM 1234 O O . THR A 1 170 ? 5.615 6.205 9.397 1.00 86.00 170 THR A O 1
ATOM 1237 N N . MET A 1 171 ? 3.850 7.566 9.126 1.00 85.00 171 MET A N 1
ATOM 1238 C CA . MET A 1 171 ? 4.105 7.819 7.709 1.00 85.00 171 MET A CA 1
ATOM 1239 C C . MET A 1 171 ? 5.442 8.541 7.491 1.00 85.00 171 MET A C 1
ATOM 1241 O O . MET A 1 171 ? 6.243 8.106 6.663 1.00 85.00 171 MET A O 1
ATOM 1245 N N . ALA A 1 172 ? 5.714 9.614 8.238 1.00 82.44 172 ALA A N 1
ATOM 1246 C CA . ALA A 1 172 ? 6.960 10.368 8.121 1.00 82.44 172 ALA A CA 1
ATOM 1247 C C . ALA A 1 172 ? 8.187 9.509 8.464 1.00 82.44 172 ALA A C 1
ATOM 1249 O O . ALA A 1 172 ? 9.211 9.591 7.783 1.00 82.44 172 ALA A O 1
ATOM 1250 N N . GLY A 1 173 ? 8.081 8.655 9.489 1.00 84.56 173 GLY A N 1
ATOM 1251 C CA . GLY A 1 173 ? 9.113 7.677 9.832 1.00 84.56 173 GLY A CA 1
ATOM 1252 C C . GLY A 1 173 ? 9.379 6.695 8.691 1.00 84.56 173 GLY A C 1
ATOM 1253 O O . GLY A 1 173 ? 10.523 6.542 8.266 1.00 84.56 173 GLY A O 1
ATOM 1254 N N . ALA A 1 174 ? 8.320 6.102 8.137 1.00 84.81 174 ALA A N 1
ATOM 1255 C CA . ALA A 1 174 ? 8.414 5.136 7.045 1.00 84.81 174 ALA A CA 1
ATOM 1256 C C . ALA A 1 174 ? 9.030 5.733 5.768 1.00 84.81 174 ALA A C 1
ATOM 1258 O O . ALA A 1 174 ? 9.880 5.109 5.133 1.00 84.81 174 ALA A O 1
ATOM 1259 N N . LEU A 1 175 ? 8.632 6.955 5.400 1.00 84.56 175 LEU A N 1
ATOM 1260 C CA . LEU A 1 175 ? 9.175 7.647 4.228 1.00 84.56 175 LEU A CA 1
ATOM 1261 C C . LEU A 1 175 ? 10.648 8.026 4.416 1.00 84.56 175 LEU A C 1
ATOM 1263 O O . LEU A 1 175 ? 11.425 7.924 3.470 1.00 84.56 175 LEU A O 1
ATOM 1267 N N . ARG A 1 176 ? 11.056 8.407 5.633 1.00 86.50 176 ARG A N 1
ATOM 1268 C CA . ARG A 1 176 ? 12.465 8.683 5.947 1.00 86.50 176 ARG A CA 1
ATOM 1269 C C . ARG A 1 176 ? 13.323 7.423 5.858 1.00 86.50 176 ARG A C 1
ATOM 1271 O O . ARG A 1 176 ? 14.405 7.468 5.282 1.00 86.50 176 ARG A O 1
ATOM 1278 N N . GLU A 1 177 ? 12.843 6.302 6.395 1.00 85.88 177 GLU A N 1
ATOM 1279 C CA . GLU A 1 177 ? 13.532 5.013 6.264 1.00 85.88 177 GLU A CA 1
ATOM 1280 C C . GLU A 1 177 ? 13.679 4.599 4.795 1.00 85.88 177 GLU A C 1
ATOM 1282 O O . GLU A 1 177 ? 14.753 4.158 4.388 1.00 85.88 177 GLU A O 1
ATOM 1287 N N . LEU A 1 178 ? 12.631 4.789 3.988 1.00 82.56 178 LEU A N 1
ATOM 1288 C CA . LEU A 1 178 ? 12.673 4.501 2.557 1.00 82.56 178 LEU A CA 1
ATOM 1289 C C . LEU A 1 178 ? 13.701 5.378 1.829 1.00 82.56 178 LEU A C 1
ATOM 1291 O O . LEU A 1 178 ? 14.510 4.849 1.071 1.00 82.56 178 LEU A O 1
ATOM 1295 N N . ALA A 1 179 ? 13.706 6.688 2.087 1.00 82.88 179 ALA A N 1
ATOM 1296 C CA . ALA A 1 179 ? 14.670 7.611 1.490 1.00 82.88 179 ALA A CA 1
ATOM 1297 C C . ALA A 1 179 ? 16.117 7.231 1.848 1.00 82.88 179 ALA A C 1
ATOM 1299 O O . ALA A 1 179 ? 16.973 7.155 0.968 1.00 82.88 179 ALA A O 1
ATOM 1300 N N . ASN A 1 180 ? 16.376 6.896 3.116 1.00 85.62 180 ASN A N 1
ATOM 1301 C CA . ASN A 1 180 ? 17.695 6.447 3.566 1.00 85.62 180 ASN A CA 1
ATOM 1302 C C . ASN A 1 180 ? 18.120 5.131 2.894 1.00 85.62 180 ASN A C 1
ATOM 1304 O O . ASN A 1 180 ? 19.282 4.970 2.522 1.00 85.62 180 ASN A O 1
ATOM 1308 N N . ALA A 1 181 ? 17.189 4.188 2.726 1.00 80.94 181 ALA A N 1
ATOM 1309 C CA . ALA A 1 181 ? 17.464 2.923 2.052 1.00 80.94 181 ALA A CA 1
ATOM 1310 C C . ALA A 1 181 ? 17.783 3.124 0.562 1.00 80.94 181 ALA A C 1
ATOM 1312 O O . ALA A 1 181 ? 18.698 2.484 0.048 1.00 80.94 181 ALA A O 1
ATOM 1313 N N . MET A 1 182 ? 17.063 4.022 -0.118 1.00 81.31 182 MET A N 1
ATOM 1314 C CA . MET A 1 182 ? 17.328 4.367 -1.518 1.00 81.31 182 MET A CA 1
ATOM 1315 C C . MET A 1 182 ? 18.701 5.021 -1.684 1.00 81.31 182 MET A C 1
ATOM 1317 O O . MET A 1 182 ? 19.493 4.544 -2.493 1.00 81.31 182 MET A O 1
ATOM 1321 N N . GLN A 1 183 ? 19.032 6.011 -0.849 1.00 83.00 183 GLN A N 1
ATOM 1322 C CA . GLN A 1 183 ? 20.352 6.646 -0.869 1.00 83.00 183 GLN A CA 1
ATOM 1323 C C . GLN A 1 183 ? 21.474 5.623 -0.641 1.00 83.00 183 GLN A C 1
ATOM 1325 O 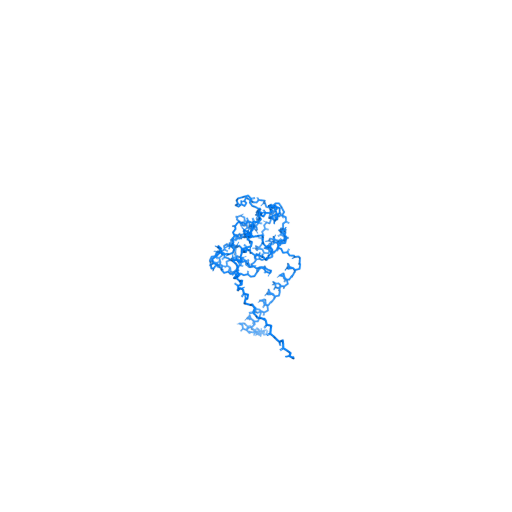O . GLN A 1 183 ? 22.463 5.594 -1.368 1.00 83.00 183 GLN A O 1
ATOM 1330 N N . SER A 1 184 ? 21.305 4.717 0.329 1.00 82.25 184 SER A N 1
ATOM 1331 C CA . SER A 1 184 ? 22.309 3.682 0.597 1.00 82.25 184 SER A CA 1
ATOM 1332 C C . SER A 1 184 ? 22.510 2.721 -0.581 1.00 82.25 184 SER A C 1
ATOM 1334 O O . SER A 1 184 ? 23.604 2.168 -0.723 1.00 82.25 184 SER A O 1
ATOM 1336 N N . LEU A 1 185 ? 21.476 2.468 -1.388 1.00 80.25 185 LEU A N 1
ATOM 1337 C CA . LEU A 1 185 ? 21.577 1.627 -2.582 1.00 80.25 185 LEU A CA 1
ATOM 1338 C C . LEU A 1 185 ? 22.304 2.350 -3.718 1.00 80.25 185 LEU A C 1
ATOM 1340 O O . LEU A 1 185 ? 23.118 1.729 -4.405 1.00 80.25 185 LEU A O 1
ATOM 1344 N N . GLU A 1 186 ? 22.057 3.646 -3.893 1.00 83.94 186 GLU A N 1
ATOM 1345 C CA . GLU A 1 186 ? 22.777 4.483 -4.859 1.00 83.94 186 GLU A CA 1
ATOM 1346 C C . GLU A 1 186 ? 24.275 4.523 -4.532 1.00 83.94 186 GLU A C 1
ATOM 1348 O O . GLU A 1 186 ? 25.097 4.171 -5.381 1.00 83.94 186 GLU A O 1
ATOM 1353 N N . ASP A 1 187 ? 24.634 4.789 -3.272 1.00 84.56 187 ASP A N 1
ATOM 1354 C CA . ASP A 1 187 ? 26.028 4.810 -2.810 1.00 84.56 187 ASP A CA 1
ATOM 1355 C C . ASP A 1 187 ? 26.726 3.447 -2.973 1.00 84.56 187 ASP A C 1
ATOM 1357 O O . ASP A 1 187 ? 27.939 3.360 -3.201 1.00 84.56 187 ASP A O 1
ATOM 1361 N N . ALA A 1 188 ? 25.989 2.346 -2.789 1.00 80.50 188 ALA A N 1
ATOM 1362 C CA . ALA A 1 188 ? 26.508 0.996 -2.994 1.00 80.50 188 ALA A CA 1
ATOM 1363 C C . ALA A 1 188 ? 26.731 0.700 -4.485 1.00 80.50 188 ALA A C 1
ATOM 1365 O O . ALA A 1 188 ? 27.753 0.118 -4.851 1.00 80.50 188 ALA A O 1
ATOM 1366 N N . THR A 1 189 ? 25.811 1.148 -5.341 1.00 80.44 189 THR A N 1
ATOM 1367 C CA . THR A 1 189 ? 25.900 1.001 -6.799 1.00 80.44 189 THR A CA 1
ATOM 1368 C C . THR A 1 189 ? 27.067 1.814 -7.359 1.00 80.44 189 THR A C 1
ATOM 1370 O O . THR A 1 189 ? 27.857 1.298 -8.149 1.00 80.44 189 THR A O 1
ATOM 1373 N N . GLU A 1 190 ? 27.254 3.052 -6.895 1.00 82.94 190 GLU A N 1
ATOM 1374 C CA . GLU A 1 190 ? 28.385 3.897 -7.293 1.00 82.94 190 GLU A CA 1
ATOM 1375 C C . GLU A 1 190 ? 29.727 3.276 -6.869 1.00 82.94 190 GLU A C 1
ATOM 1377 O O . GLU A 1 190 ? 30.684 3.245 -7.648 1.00 82.94 190 GLU A O 1
ATOM 1382 N N . ARG A 1 191 ? 29.799 2.712 -5.653 1.00 83.56 191 ARG A N 1
ATOM 1383 C CA . ARG A 1 191 ? 30.981 1.969 -5.186 1.00 83.56 191 ARG A CA 1
ATOM 1384 C C . ARG A 1 191 ? 31.266 0.737 -6.042 1.00 83.56 191 ARG A C 1
ATOM 1386 O O . ARG A 1 191 ? 32.410 0.541 -6.446 1.00 83.56 191 ARG A O 1
ATOM 1393 N N . ALA A 1 192 ? 30.254 -0.071 -6.350 1.00 78.19 192 ALA A N 1
ATOM 1394 C CA . ALA A 1 192 ? 30.414 -1.257 -7.191 1.00 78.19 192 ALA A CA 1
ATOM 1395 C C . ALA A 1 192 ? 30.908 -0.901 -8.605 1.00 78.19 192 ALA A C 1
ATOM 1397 O O . ALA A 1 192 ? 31.818 -1.549 -9.128 1.00 78.19 192 ALA A O 1
ATOM 1398 N N . ASN A 1 193 ? 30.377 0.172 -9.196 1.00 75.06 193 ASN A N 1
ATOM 1399 C CA . ASN A 1 193 ? 30.795 0.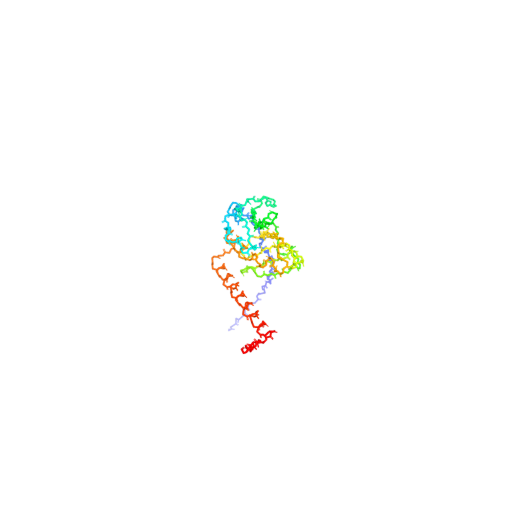646 -10.514 1.00 75.06 193 ASN A CA 1
ATOM 1400 C C . ASN A 1 193 ? 32.246 1.146 -10.520 1.00 75.06 193 ASN A C 1
ATOM 1402 O O . ASN A 1 193 ? 32.998 0.774 -11.420 1.00 75.06 193 ASN A O 1
ATOM 1406 N N . ARG A 1 194 ? 32.679 1.889 -9.487 1.00 77.50 194 ARG A N 1
ATOM 1407 C CA . ARG A 1 194 ? 34.086 2.314 -9.334 1.00 77.50 194 ARG A CA 1
ATOM 1408 C C . ARG A 1 194 ? 35.067 1.140 -9.247 1.00 77.50 194 ARG A C 1
ATOM 1410 O O . ARG A 1 194 ? 36.185 1.245 -9.735 1.00 77.50 194 ARG A O 1
ATOM 1417 N N . HIS A 1 195 ? 34.663 0.022 -8.645 1.00 70.69 195 HIS A N 1
ATOM 1418 C CA . HIS A 1 195 ? 35.508 -1.175 -8.562 1.00 70.69 195 HIS A CA 1
ATOM 1419 C C . HIS A 1 195 ? 35.488 -2.038 -9.832 1.00 70.69 195 HIS A C 1
ATOM 1421 O O . HIS A 1 195 ? 36.447 -2.764 -10.080 1.00 70.69 195 HIS A O 1
ATOM 1427 N N . THR A 1 196 ? 34.423 -1.958 -10.634 1.00 72.31 196 THR A N 1
ATOM 1428 C CA . THR A 1 196 ? 34.278 -2.749 -11.869 1.00 72.31 196 THR A CA 1
ATOM 1429 C C . THR A 1 196 ? 34.935 -2.061 -13.072 1.00 72.31 196 THR A C 1
ATOM 1431 O O . THR A 1 196 ? 35.442 -2.739 -13.963 1.00 72.31 196 THR A O 1
ATOM 1434 N N . PHE A 1 197 ? 34.997 -0.726 -13.072 1.00 58.12 197 PHE A N 1
ATOM 1435 C CA . PHE A 1 197 ? 35.691 0.079 -14.078 1.00 58.12 197 PHE A CA 1
ATOM 1436 C C . PHE A 1 197 ? 36.694 1.013 -13.387 1.00 58.12 197 PHE A C 1
ATOM 1438 O O . PHE A 1 197 ? 36.368 2.177 -13.148 1.00 58.12 197 PHE A O 1
ATOM 1445 N N . PRO A 1 198 ? 37.897 0.530 -13.020 1.00 61.41 198 PRO A N 1
ATOM 1446 C CA . PRO A 1 198 ? 38.950 1.431 -12.569 1.00 61.41 198 PRO A CA 1
ATOM 1447 C C . PRO A 1 198 ? 39.256 2.427 -13.694 1.00 61.41 198 PRO A C 1
ATOM 1449 O O . PRO A 1 198 ? 39.297 2.026 -14.858 1.00 61.41 198 PRO A O 1
ATOM 1452 N N . ASP A 1 199 ? 39.420 3.705 -13.334 1.00 55.38 199 ASP A N 1
ATOM 1453 C CA . ASP A 1 199 ? 39.645 4.841 -14.237 1.00 55.38 199 ASP A CA 1
ATOM 1454 C C . ASP A 1 199 ? 40.416 4.445 -15.502 1.00 55.38 199 ASP A C 1
ATOM 1456 O O . ASP A 1 199 ? 41.621 4.179 -15.478 1.00 55.38 199 ASP A O 1
ATOM 1460 N N . VAL A 1 200 ? 39.711 4.410 -16.636 1.00 55.31 200 VAL A N 1
ATOM 1461 C CA . VAL A 1 200 ? 40.358 4.326 -17.942 1.00 55.31 200 VAL A CA 1
ATOM 1462 C C . VAL A 1 200 ? 40.962 5.699 -18.190 1.00 55.31 200 VAL A C 1
ATOM 1464 O O . VAL A 1 200 ? 40.306 6.601 -18.707 1.00 55.31 200 VAL A O 1
ATOM 1467 N N . THR A 1 201 ? 42.219 5.874 -17.790 1.00 60.06 201 THR A N 1
ATOM 1468 C CA . THR A 1 201 ? 43.006 7.057 -18.129 1.00 60.06 201 THR A CA 1
ATOM 1469 C C . THR A 1 201 ? 43.210 7.073 -19.643 1.00 60.06 201 THR A C 1
ATOM 1471 O O . THR A 1 201 ? 44.165 6.498 -20.169 1.00 60.06 201 THR A O 1
ATOM 1474 N N . ILE A 1 202 ? 42.288 7.703 -20.373 1.00 55.53 202 ILE A N 1
ATOM 1475 C CA . ILE A 1 202 ? 42.450 7.950 -21.804 1.00 55.53 202 ILE A CA 1
ATOM 1476 C C . ILE A 1 202 ? 43.579 8.966 -21.931 1.00 55.53 202 ILE A C 1
ATOM 1478 O O . ILE A 1 202 ? 43.399 10.160 -21.707 1.00 55.53 202 ILE A O 1
ATOM 1482 N N . THR A 1 203 ? 44.772 8.473 -22.252 1.00 60.59 203 THR A N 1
ATOM 1483 C CA . THR A 1 203 ? 45.902 9.338 -22.574 1.00 60.59 203 THR A CA 1
ATOM 1484 C C . THR A 1 203 ? 45.627 9.915 -23.964 1.00 60.59 203 THR A C 1
ATOM 1486 O O . THR A 1 203 ? 45.537 9.135 -24.918 1.00 60.59 203 THR A O 1
ATOM 1489 N N . PRO A 1 204 ? 45.445 11.239 -24.122 1.00 56.38 204 PRO A N 1
ATOM 1490 C CA . PRO A 1 204 ? 45.220 11.820 -25.436 1.00 56.38 204 PRO A CA 1
ATOM 1491 C C . PRO A 1 204 ? 46.451 11.554 -26.306 1.00 56.38 204 PRO A C 1
ATOM 1493 O O . PRO A 1 204 ? 47.581 11.903 -25.956 1.00 56.38 204 PRO A O 1
ATOM 1496 N N . SER A 1 205 ? 46.236 10.878 -27.432 1.00 62.09 205 SER A N 1
ATOM 1497 C CA . SER A 1 205 ? 47.277 10.670 -28.434 1.00 62.09 205 SER A CA 1
ATOM 1498 C C . SER A 1 205 ? 47.448 11.966 -29.221 1.00 62.09 205 SER A C 1
ATOM 1500 O O . SER A 1 205 ? 46.641 12.236 -30.099 1.00 62.09 205 SER A O 1
ATOM 1502 N N . ARG A 1 206 ? 48.465 12.733 -28.802 1.00 63.03 206 ARG A N 1
ATOM 1503 C CA . ARG A 1 206 ? 49.138 13.893 -29.427 1.00 63.03 206 ARG A CA 1
ATOM 1504 C C . ARG A 1 206 ? 48.322 14.828 -30.319 1.00 63.03 206 ARG A C 1
ATOM 1506 O O . ARG A 1 206 ? 48.023 14.444 -31.468 1.00 63.03 206 ARG A O 1
#

Radius of gyration: 27.29 Å; chains: 1; bounding box: 68×40×116 Å

Secondary structure (DSSP, 8-state):
-------PPPPPPPPPP--------PPPPGGGG--HHHHHTT--HHHHHTTSSS--PPPPEEEE-GGG-EEEEEE-SSSS-EEEEEEEE--GGGGTTPPEEEETTEEEEE-SS-SSS-EEEEEE-TTSPTTEEEEEEEE-SS-SSS-HHHHTHHHHHHHHHHTTSS-HHHHHHHHHHHHHHHHHHHHHHHHHHHHHS---------

Organism: Gordonia bronchialis (strain ATCC 25592 / DSM 43247 / BCRC 13721 / JCM 3198 / KCTC 3076 / NBRC 16047 / NCTC 10667) (NCBI:txid526226)

Sequence (206 aa):
MAMVAAACAAPVEQPGPSHLPAMTTAAVDPVALGRSEQLCGAMTSTDLEALSDGGRYGPGQPDVGRHGLPACRWRIARGSEFLRIGVIEGDVASVGRAPGYRVGDGTGYQLSSANTGPCDAVVSVPRTPPGFLMAVHVDTAGDTTTNRCRKALPQKLKALQRLQWITDETMAGALRELANAMQSLEDATERANRHTFPDVTITPSR

Foldseek 3Di:
DDDDDDDDDDDDDDDDDDPDPPPDLPDPDLVLLPALVLLQVLDDLVLLCLLDVDADKDGWDFDQDVPNWHKTWIANHPDPWIKIKTKDFDDPVVLPPFDWDDQQQWIKGFNDPALFFKTWIWIDHPQARPRMIMTIIGGDDPDRPHRSVLSCNLSVLSSCVSSVSDDPVSSVVRVVVVVVVVVVVVVVVVVVVCVVDPDPPPDDDD